Protein AF-A0A842UU06-F1 (afdb_monomer_lite)

Radius of gyration: 29.17 Å; chains: 1; bounding box: 77×52×75 Å

Foldseek 3Di:
DVVVVVCVVVVVVVVVVVVVVLVVVVVVLVVVVVVVVVPPDDDDDVVVVVVVSVLVVVLSVLVVVLVVLVVVLVVLVVPDPPPDDPVVVVVSVVSVVVSVVSVVVSVVSVVVVVVVVVVVVVVVVVVVVVVVVVPVPDDPDDDDDDPVVVVVVVVVVVVVVVCVVVVVVVVVVPPPPPPPQWWWDDPRDIDSALLLQLLQVVCCVFFPPDHDDDCPAAQPPPPQVGGAGGDDPLETEHEAAQDQDPVSVVVLVVVCVVVPDDPVVSVVVVVVVSVVVQVVVVVVRLVRQCPDPVNNPGHYDYHNDQLCSCVPPSVVRGDPDDPSVVSVVSSVVSSVVIGTDD

pLDDT: mean 73.61, std 19.66, range [24.78, 98.69]

Sequence (342 aa):
MVFSCLTDRLRKRDEQSLESRIEMLERQWHDLRQCYAAGKRSSIDSSLYEAFVDYGYMLLQHSKKMLEEIYLVNSIQSGVMRSLDDMEKLKVRQARKTVQRAKKQTRSIMRSYLSCMGKVAEGFSEKKRKGRKFIEEETDGKIKEHPYDTECALIRSLLRRHMYLYGRYSRQKRDSRKKTPARYSFRGNIFDSLAEAACGVLMEKYITGWKIIEGETFQVNGSIPKAIDFYVRGVFVEYHPIILSRKEHASVRYSAEKASVPRQIQKQFREKLELQQAQSYLLQRKMAIDRSPVYRGAEIMLIRDPEELYDHVIKRFGCSYPAKEDFLQEFSKVKKKVKKSG

Secondary structure (DSSP, 8-state):
-HHHHHHHHHHHHHHHHHHHHHHHHHHHHHHHHHHHHTT---S--HHHHHHHHHHHHHHHHHHHHHHHHHHHHHHHHHS-SSS--HHHHHHHHHHHHHHHHHHHHHHHHHHHHHHHHHHHHHHHHHHHHHHHHHHSSS--S--PPPHHHHHHHHHHHHHHHHHHHHHHHHHTTTS---PPPPPEEETTEEES-HHHHHHHHHHHHHSTT----BTTTEEE-TTSSS-EEEEETTEEEEE------HHHHHHHHHHHTTTT--HHHHHHHHHHHHHHHHHHHHHHHHHHHHTSTTTTT-EEEEE-SHHHIIIIIIHHH-SS---HHHHHHHHHHHHHHPEEP-

Structure (mmCIF, N/CA/C/O backbone):
data_AF-A0A842UU06-F1
#
_entry.id   AF-A0A842UU06-F1
#
loop_
_atom_site.group_PDB
_atom_site.id
_atom_site.type_symbol
_atom_site.label_atom_id
_atom_site.label_alt_id
_atom_site.label_comp_id
_atom_site.label_asym_id
_atom_site.label_entity_id
_atom_site.label_seq_id
_atom_site.pdbx_PDB_ins_code
_atom_site.Cartn_x
_atom_site.Cartn_y
_atom_site.Cartn_z
_atom_site.occupancy
_atom_site.B_iso_or_equiv
_atom_site.auth_seq_id
_atom_site.auth_comp_id
_atom_site.auth_asym_id
_atom_site.auth_atom_id
_atom_site.pdbx_PDB_model_num
ATOM 1 N N . MET A 1 1 ? 9.802 -28.385 7.300 1.00 39.12 1 MET A N 1
ATOM 2 C CA . MET A 1 1 ? 10.167 -28.960 5.983 1.00 39.12 1 MET A CA 1
ATOM 3 C C . MET A 1 1 ? 9.693 -28.133 4.782 1.00 39.12 1 MET A C 1
ATOM 5 O O . MET A 1 1 ? 10.481 -27.942 3.872 1.00 39.12 1 MET A O 1
ATOM 9 N N . VAL A 1 2 ? 8.474 -27.576 4.756 1.00 27.92 2 VAL A N 1
ATOM 10 C CA . VAL A 1 2 ? 7.975 -26.811 3.582 1.00 27.92 2 VAL A CA 1
ATOM 11 C C . VAL A 1 2 ? 8.681 -25.453 3.380 1.00 27.92 2 VAL A C 1
ATOM 13 O O . VAL A 1 2 ? 8.903 -25.030 2.248 1.00 27.92 2 VAL A O 1
ATOM 16 N N . PHE A 1 3 ? 9.121 -24.802 4.464 1.00 24.78 3 PHE A N 1
ATOM 17 C CA . PHE A 1 3 ? 9.827 -23.514 4.398 1.00 24.78 3 PHE A CA 1
ATOM 18 C C . PHE A 1 3 ? 11.249 -23.607 3.821 1.00 24.78 3 PHE A C 1
ATOM 20 O O . PHE A 1 3 ? 11.640 -22.691 3.104 1.00 24.78 3 PHE A O 1
ATOM 27 N N . SER A 1 4 ? 11.992 -24.704 4.049 1.00 30.23 4 SER A N 1
ATOM 28 C CA . SER A 1 4 ? 13.342 -24.854 3.474 1.00 30.23 4 SER A CA 1
ATOM 29 C C . SER A 1 4 ? 13.286 -25.037 1.956 1.00 30.23 4 SER A C 1
ATOM 31 O O . SER A 1 4 ? 14.089 -24.459 1.233 1.00 30.23 4 SER A O 1
ATOM 33 N N . CYS A 1 5 ? 12.261 -25.732 1.452 1.00 30.88 5 CYS A N 1
ATOM 34 C CA . CYS A 1 5 ? 12.075 -25.960 0.019 1.00 30.88 5 CYS A CA 1
ATOM 35 C C . CYS A 1 5 ? 11.723 -24.670 -0.752 1.00 30.88 5 CYS A C 1
ATOM 37 O O . CYS A 1 5 ? 12.115 -24.508 -1.906 1.00 30.88 5 CYS A O 1
ATOM 39 N N . LEU A 1 6 ? 11.010 -23.728 -0.125 1.00 27.98 6 LEU A N 1
ATOM 40 C CA . LEU A 1 6 ? 10.624 -22.450 -0.737 1.00 27.98 6 LEU A CA 1
ATOM 41 C C . LEU A 1 6 ? 11.767 -21.428 -0.728 1.00 27.98 6 LEU A C 1
ATOM 43 O O . LEU A 1 6 ? 11.980 -20.751 -1.737 1.00 27.98 6 LEU A O 1
ATOM 47 N N . THR A 1 7 ? 12.545 -21.366 0.358 1.00 35.16 7 THR A N 1
ATOM 48 C CA . THR A 1 7 ? 13.790 -20.588 0.382 1.00 35.16 7 THR A CA 1
ATOM 49 C C . THR A 1 7 ? 14.806 -21.147 -0.600 1.00 35.16 7 THR A C 1
ATOM 51 O O . THR A 1 7 ? 15.393 -20.360 -1.328 1.00 35.16 7 THR A O 1
ATOM 54 N N . ASP A 1 8 ? 14.936 -22.470 -0.730 1.00 38.38 8 ASP A N 1
ATOM 55 C CA . ASP A 1 8 ? 15.836 -23.086 -1.713 1.00 38.38 8 ASP A CA 1
ATOM 56 C C . ASP A 1 8 ? 15.396 -22.833 -3.159 1.00 38.38 8 ASP A C 1
ATOM 58 O O . ASP A 1 8 ? 16.238 -22.650 -4.031 1.00 38.38 8 ASP A O 1
ATOM 62 N N . ARG A 1 9 ? 14.089 -22.763 -3.444 1.00 33.31 9 ARG A N 1
ATOM 63 C CA . ARG A 1 9 ? 13.587 -22.430 -4.791 1.00 33.31 9 ARG A CA 1
ATOM 64 C C . ARG A 1 9 ? 13.801 -20.964 -5.156 1.00 33.31 9 ARG A C 1
ATOM 66 O O . ARG A 1 9 ? 14.162 -20.684 -6.294 1.00 33.31 9 ARG A O 1
ATOM 73 N N . LEU A 1 10 ? 13.590 -20.035 -4.221 1.00 32.12 10 LEU A N 1
ATOM 74 C CA . LEU A 1 10 ? 13.859 -18.608 -4.447 1.00 32.12 10 LEU A CA 1
ATOM 75 C C . LEU A 1 10 ? 15.366 -18.335 -4.542 1.00 32.12 10 LEU A C 1
ATOM 77 O O . LEU A 1 10 ? 15.796 -17.613 -5.438 1.00 32.12 10 LEU A O 1
ATOM 81 N N . ARG A 1 11 ? 16.157 -19.001 -3.694 1.00 43.66 11 ARG A N 1
ATOM 82 C CA . ARG A 1 11 ? 17.623 -19.028 -3.726 1.00 43.66 11 ARG A CA 1
ATOM 83 C C . ARG A 1 11 ? 18.139 -19.496 -5.089 1.00 43.66 11 ARG A C 1
ATOM 85 O O . ARG A 1 11 ? 18.850 -18.741 -5.745 1.00 43.66 11 ARG A O 1
ATOM 92 N N . LYS A 1 12 ? 17.668 -20.658 -5.562 1.00 42.91 12 LYS A N 1
ATOM 93 C CA . LYS A 1 12 ? 18.012 -21.218 -6.878 1.00 42.91 12 LYS A CA 1
ATOM 94 C C . LYS A 1 12 ? 17.598 -20.315 -8.036 1.00 42.91 12 LYS A C 1
ATOM 96 O O . LYS A 1 12 ? 18.302 -20.263 -9.030 1.00 42.91 12 LYS A O 1
ATOM 101 N N . ARG A 1 13 ? 16.482 -19.586 -7.936 1.00 38.81 13 ARG A N 1
ATOM 102 C CA . ARG A 1 13 ? 15.990 -18.719 -9.023 1.00 38.81 13 ARG A CA 1
ATOM 103 C C . ARG A 1 13 ? 16.826 -17.445 -9.198 1.00 38.81 13 ARG A C 1
ATOM 105 O O . ARG A 1 13 ? 17.052 -17.024 -10.331 1.00 38.81 13 ARG A O 1
ATOM 112 N N . ASP A 1 14 ? 17.299 -16.855 -8.099 1.00 47.66 14 ASP A N 1
ATOM 113 C CA . ASP A 1 14 ? 18.216 -15.706 -8.132 1.00 47.66 14 ASP A CA 1
ATOM 114 C C . ASP A 1 14 ? 19.660 -16.130 -8.457 1.00 47.66 14 ASP A C 1
ATOM 116 O O . ASP A 1 14 ? 20.337 -15.427 -9.210 1.00 47.66 14 ASP A O 1
ATOM 120 N N . GLU A 1 15 ? 20.105 -17.297 -7.970 1.00 49.31 15 GLU A N 1
ATOM 121 C CA . GLU A 1 15 ? 21.383 -17.922 -8.357 1.00 49.31 15 GLU A CA 1
ATOM 122 C C . GLU A 1 15 ? 21.400 -18.216 -9.867 1.00 49.31 15 GLU A C 1
ATOM 124 O O . GLU A 1 15 ? 22.290 -17.739 -10.564 1.00 49.31 15 GLU A O 1
ATOM 129 N N . GLN A 1 16 ? 20.345 -18.832 -10.411 1.00 49.44 16 GLN A N 1
ATOM 130 C CA . GLN A 1 16 ? 20.224 -19.153 -11.838 1.00 49.44 16 GLN A CA 1
ATOM 131 C C . GLN A 1 16 ? 20.197 -17.896 -12.732 1.00 49.44 16 GLN A C 1
ATOM 133 O O . GLN A 1 16 ? 20.721 -17.911 -13.845 1.00 49.44 16 GLN A O 1
ATOM 138 N N . SER A 1 17 ? 19.642 -16.775 -12.250 1.00 60.22 17 SER A N 1
ATOM 139 C CA . SER A 1 17 ? 19.662 -15.474 -12.947 1.00 60.22 17 SER A CA 1
ATOM 140 C C . SER A 1 17 ? 21.053 -14.829 -12.954 1.00 60.22 17 SER A C 1
ATOM 142 O O . SER A 1 17 ? 21.445 -14.183 -13.932 1.00 60.22 17 SER A O 1
ATOM 144 N N . LEU A 1 18 ? 21.818 -14.998 -11.874 1.00 50.09 18 LEU A N 1
ATOM 145 C CA . LEU A 1 18 ? 23.187 -14.502 -11.772 1.00 50.09 18 LEU A CA 1
ATOM 146 C C . LEU A 1 18 ? 24.152 -15.362 -12.598 1.00 50.09 18 LEU A C 1
ATOM 148 O O . LEU A 1 18 ? 24.926 -14.809 -13.376 1.00 50.09 18 LEU A O 1
ATOM 152 N N . GLU A 1 19 ? 24.055 -16.686 -12.480 1.00 55.81 19 GLU A N 1
ATOM 153 C CA . GLU A 1 19 ? 24.816 -17.670 -13.256 1.00 55.81 19 GLU A CA 1
ATOM 154 C C . GLU A 1 19 ? 24.584 -17.476 -14.752 1.00 55.81 19 GLU A C 1
ATOM 156 O O . GLU A 1 19 ? 25.545 -17.280 -15.487 1.00 55.81 19 GLU A O 1
ATOM 161 N N . SER A 1 20 ? 23.328 -17.344 -15.195 1.00 61.66 20 SER A N 1
ATOM 162 C CA . SER A 1 20 ? 23.010 -17.068 -16.606 1.00 61.66 20 SER A CA 1
ATOM 163 C C . SER A 1 20 ? 23.663 -15.777 -17.122 1.00 61.66 20 SER A C 1
ATOM 165 O O . SER A 1 20 ? 24.046 -15.678 -18.288 1.00 61.66 20 SER A O 1
ATOM 167 N N . ARG A 1 21 ? 23.798 -14.752 -16.268 1.00 50.84 21 ARG A N 1
ATOM 168 C CA . ARG A 1 21 ? 24.446 -13.480 -16.638 1.00 50.84 21 ARG A CA 1
ATOM 169 C C . ARG A 1 21 ? 25.966 -13.588 -16.641 1.00 50.84 21 ARG A C 1
ATOM 171 O O . ARG A 1 21 ? 26.591 -12.919 -17.461 1.00 50.84 21 ARG A O 1
ATOM 178 N N . ILE A 1 22 ? 26.543 -14.393 -15.752 1.00 55.56 22 ILE A N 1
ATOM 179 C CA . ILE A 1 22 ? 27.975 -14.708 -15.738 1.00 55.56 22 ILE A CA 1
ATOM 180 C C . ILE A 1 22 ? 28.328 -15.527 -16.982 1.00 55.56 22 ILE A C 1
ATOM 182 O O . ILE A 1 22 ? 29.195 -15.103 -17.737 1.00 55.56 22 ILE A O 1
ATOM 186 N N . GLU A 1 23 ? 27.584 -16.594 -17.274 1.00 63.69 23 GLU A N 1
ATOM 187 C CA . GLU A 1 23 ? 27.771 -17.419 -18.472 1.00 63.69 23 GLU A CA 1
ATOM 188 C C . GLU A 1 23 ? 27.652 -16.607 -19.764 1.00 63.69 23 GLU A C 1
ATOM 190 O O . GLU A 1 23 ? 28.437 -16.783 -20.691 1.00 63.69 23 GLU A O 1
ATOM 195 N N . MET A 1 24 ? 26.681 -15.691 -19.851 1.00 62.03 24 MET A N 1
ATOM 196 C CA . MET A 1 24 ? 26.537 -14.817 -21.018 1.00 62.03 24 MET A CA 1
ATOM 197 C C . MET A 1 24 ? 27.779 -13.935 -21.218 1.00 62.03 24 MET A C 1
ATOM 199 O O . MET A 1 24 ? 28.219 -13.745 -22.350 1.00 62.03 24 MET A O 1
ATOM 203 N N . LEU A 1 25 ? 28.342 -13.391 -20.134 1.00 53.19 25 LEU A N 1
ATOM 204 C CA . LEU A 1 25 ? 29.559 -12.582 -20.200 1.00 53.19 25 LEU A CA 1
ATOM 205 C C . LEU A 1 25 ? 30.786 -13.435 -20.547 1.00 53.19 25 LEU A C 1
ATOM 207 O O . LEU A 1 25 ? 31.618 -12.988 -21.331 1.00 53.19 25 LEU A O 1
ATOM 211 N N . GLU A 1 26 ? 30.881 -14.657 -20.020 1.00 61.19 26 GLU A N 1
ATOM 212 C CA . GLU A 1 26 ? 31.940 -15.617 -20.355 1.00 61.19 26 GLU A CA 1
ATOM 213 C C . GLU A 1 26 ? 31.883 -16.035 -21.834 1.00 61.19 26 GLU A C 1
ATOM 215 O O . GLU A 1 26 ? 32.923 -16.075 -22.489 1.00 61.19 26 GLU A O 1
ATOM 220 N N . ARG A 1 27 ? 30.685 -16.248 -22.400 1.00 60.66 27 ARG A N 1
ATOM 221 C CA . ARG A 1 27 ? 30.498 -16.527 -23.838 1.00 60.66 27 ARG A CA 1
ATOM 222 C C . ARG A 1 27 ? 30.904 -15.345 -24.713 1.00 60.66 27 ARG A C 1
ATOM 224 O O . ARG A 1 27 ? 31.737 -15.506 -25.594 1.00 60.66 27 ARG A O 1
ATOM 231 N N . GLN A 1 28 ? 30.403 -14.141 -24.416 1.00 55.50 28 GLN A N 1
ATOM 232 C CA . GLN A 1 28 ? 30.781 -12.922 -25.151 1.00 55.50 28 GLN A CA 1
ATOM 233 C C . GLN A 1 28 ? 32.293 -12.674 -25.123 1.00 55.50 28 GLN A C 1
ATOM 235 O O . GLN A 1 28 ? 32.870 -12.164 -26.081 1.00 55.50 28 GLN A O 1
ATOM 240 N N . TRP A 1 29 ? 32.934 -13.035 -24.015 1.00 59.62 29 TRP A N 1
ATOM 241 C CA . TRP A 1 29 ? 34.374 -12.956 -23.859 1.00 59.62 29 TRP A CA 1
ATOM 242 C C . TRP A 1 29 ? 35.126 -14.019 -24.670 1.00 59.62 29 TRP A C 1
ATOM 244 O O . TRP A 1 29 ? 36.141 -13.720 -25.302 1.00 59.62 29 TRP A O 1
ATOM 254 N N . HIS A 1 30 ? 34.627 -15.255 -24.670 1.00 65.50 30 HIS A N 1
ATOM 255 C CA . HIS A 1 30 ? 35.180 -16.355 -25.453 1.00 65.50 30 HIS A CA 1
ATOM 256 C C . HIS A 1 30 ? 35.128 -16.065 -26.958 1.00 65.50 30 HIS A C 1
ATOM 258 O O . HIS A 1 30 ? 36.139 -16.222 -27.643 1.00 65.50 30 HIS A O 1
ATOM 264 N N . ASP A 1 31 ? 34.001 -15.545 -27.448 1.00 59.22 31 ASP A N 1
ATOM 265 C CA . ASP A 1 31 ? 33.821 -15.149 -28.849 1.00 59.22 31 ASP A CA 1
ATOM 266 C C . ASP A 1 31 ? 34.839 -14.076 -29.264 1.00 59.22 31 ASP A C 1
ATOM 268 O O . ASP A 1 31 ? 35.430 -14.142 -30.345 1.00 59.22 31 ASP A O 1
ATOM 272 N N . LEU A 1 32 ? 35.106 -13.116 -28.370 1.00 56.50 32 LEU A N 1
ATOM 273 C CA . LEU A 1 32 ? 36.109 -12.073 -28.580 1.00 56.50 32 LEU A CA 1
ATOM 274 C C . LEU A 1 32 ? 37.525 -12.668 -28.710 1.00 56.50 32 LEU A C 1
ATOM 276 O O . LEU A 1 32 ? 38.276 -12.285 -29.607 1.00 56.50 32 LEU A O 1
ATOM 280 N N . ARG A 1 33 ? 37.873 -13.651 -27.862 1.00 62.59 33 ARG A N 1
ATOM 281 C CA . ARG A 1 33 ? 39.153 -14.381 -27.939 1.00 62.59 33 ARG A CA 1
ATOM 282 C C . ARG A 1 33 ? 39.287 -15.186 -29.232 1.00 62.59 33 ARG A C 1
ATOM 284 O O . ARG A 1 33 ? 40.355 -15.159 -29.838 1.00 62.59 33 ARG A O 1
ATOM 291 N N . GLN A 1 34 ? 38.231 -15.873 -29.671 1.00 64.06 34 GLN A N 1
ATOM 292 C CA . GLN A 1 34 ? 38.260 -16.643 -30.920 1.00 64.06 34 GLN A CA 1
ATOM 293 C C . GLN A 1 34 ? 38.422 -15.743 -32.150 1.00 64.06 34 GLN A C 1
ATOM 295 O O . GLN A 1 34 ? 39.227 -16.046 -33.031 1.00 64.06 34 GLN A O 1
ATOM 300 N N . CYS A 1 35 ? 37.721 -14.605 -32.189 1.00 56.94 35 CYS A N 1
ATOM 301 C CA . CYS A 1 35 ? 37.863 -13.627 -33.271 1.00 56.94 35 CYS A CA 1
ATOM 302 C C . CYS A 1 35 ? 39.302 -13.104 -33.396 1.00 56.94 35 CYS A C 1
ATOM 304 O O . CYS A 1 35 ? 39.770 -12.853 -34.507 1.00 56.94 35 CYS A O 1
ATOM 306 N N . TYR A 1 36 ? 40.004 -12.976 -32.267 1.00 56.22 36 TYR A N 1
ATOM 307 C CA . TYR A 1 36 ? 41.400 -12.553 -32.219 1.00 56.22 36 TYR A CA 1
ATOM 308 C C . TYR A 1 36 ? 42.377 -13.668 -32.625 1.00 56.22 36 TYR A C 1
ATOM 310 O O . TYR A 1 36 ? 43.259 -13.446 -33.456 1.00 56.22 36 TYR A O 1
ATOM 318 N N . ALA A 1 37 ? 42.197 -14.880 -32.089 1.00 62.16 37 ALA A N 1
ATOM 319 C CA . ALA A 1 37 ? 43.027 -16.044 -32.410 1.00 62.16 37 ALA A CA 1
ATOM 320 C C . ALA A 1 37 ? 42.990 -16.404 -33.907 1.00 62.16 37 ALA A C 1
ATOM 322 O O . ALA A 1 37 ? 43.984 -16.874 -34.452 1.00 62.16 37 ALA A O 1
ATOM 323 N N . ALA A 1 38 ? 41.883 -16.102 -34.593 1.00 70.56 38 ALA A N 1
ATOM 324 C CA . ALA A 1 38 ? 41.720 -16.279 -36.036 1.00 70.56 38 ALA A CA 1
ATOM 325 C C . ALA A 1 38 ? 42.554 -15.308 -36.907 1.00 70.56 38 ALA A C 1
ATOM 327 O O . ALA A 1 38 ? 42.350 -15.238 -38.117 1.00 70.56 38 ALA A O 1
ATOM 328 N N . GLY A 1 39 ? 43.479 -14.535 -36.326 1.00 53.94 39 GLY A N 1
ATOM 329 C CA . GLY A 1 39 ? 44.490 -13.803 -37.090 1.00 53.94 39 GLY A CA 1
ATOM 330 C C . GLY A 1 39 ? 43.973 -12.578 -37.845 1.00 53.94 39 GLY A C 1
ATOM 331 O O . GLY A 1 39 ? 44.660 -12.091 -38.741 1.00 53.94 39 GLY A O 1
ATOM 332 N N . LYS A 1 40 ? 42.813 -12.018 -37.471 1.00 56.59 40 LYS A N 1
ATOM 333 C CA . LYS A 1 40 ? 42.332 -10.712 -37.967 1.00 56.59 40 LYS A CA 1
ATOM 334 C C . LYS A 1 40 ? 43.163 -9.560 -37.377 1.00 56.59 40 LYS A C 1
ATOM 336 O O . LYS A 1 40 ? 42.651 -8.668 -36.711 1.00 56.59 40 LYS A O 1
ATOM 341 N N . ARG A 1 41 ? 44.480 -9.594 -37.590 1.00 53.69 41 ARG A N 1
ATOM 342 C CA . ARG A 1 41 ? 45.430 -8.568 -37.162 1.00 53.69 41 ARG A CA 1
ATOM 343 C C . ARG A 1 41 ? 45.474 -7.470 -38.212 1.00 53.69 41 ARG A C 1
ATOM 345 O O . ARG A 1 41 ? 45.993 -7.660 -39.303 1.00 53.69 41 ARG A O 1
ATOM 352 N N . SER A 1 42 ? 45.021 -6.282 -37.841 1.00 46.50 42 SER A N 1
ATOM 353 C CA . SER A 1 42 ? 45.690 -5.075 -38.313 1.00 46.50 42 SER A CA 1
ATOM 354 C C . SER A 1 42 ? 46.334 -4.420 -37.087 1.00 46.50 42 SER A C 1
ATOM 356 O O . SER A 1 42 ? 45.683 -4.239 -36.060 1.00 46.50 42 SER A O 1
ATOM 358 N N . SER A 1 43 ? 47.640 -4.165 -37.172 1.00 49.19 43 SER A N 1
ATOM 359 C CA . SER A 1 43 ? 48.506 -3.196 -36.461 1.00 49.19 43 SER A CA 1
ATOM 360 C C . SER A 1 43 ? 48.385 -2.853 -34.955 1.00 49.19 43 SER A C 1
ATOM 362 O O . SER A 1 43 ? 49.115 -1.969 -34.498 1.00 49.19 43 SER A O 1
ATOM 364 N N . ILE A 1 44 ? 47.546 -3.502 -34.146 1.00 50.28 44 ILE A N 1
ATOM 365 C CA . ILE A 1 44 ? 47.625 -3.347 -32.684 1.00 50.28 44 ILE A CA 1
ATOM 366 C C . ILE A 1 44 ? 48.747 -4.253 -32.176 1.00 50.28 44 ILE A C 1
ATOM 368 O O . ILE A 1 44 ? 48.781 -5.440 -32.491 1.00 50.28 44 ILE A O 1
ATOM 372 N N . ASP A 1 45 ? 49.672 -3.673 -31.415 1.00 57.06 45 ASP A N 1
ATOM 373 C CA . ASP A 1 45 ? 50.726 -4.396 -30.711 1.00 57.06 45 ASP A CA 1
ATOM 374 C C . ASP A 1 45 ? 50.084 -5.513 -29.870 1.00 57.06 45 ASP A C 1
ATOM 376 O O . ASP A 1 45 ? 49.303 -5.233 -28.955 1.00 57.06 45 ASP A O 1
ATOM 380 N N . SER A 1 46 ? 50.345 -6.775 -30.241 1.00 55.22 46 SER A N 1
ATOM 381 C CA . SER A 1 46 ? 49.681 -7.964 -29.671 1.00 55.22 46 SER A CA 1
ATOM 382 C C . SER A 1 46 ? 49.769 -7.976 -28.146 1.00 55.22 46 SER A C 1
ATOM 384 O O . SER A 1 46 ? 48.833 -8.405 -27.476 1.00 55.22 46 SER A O 1
ATOM 386 N N . SER A 1 47 ? 50.851 -7.411 -27.603 1.00 51.94 47 SER A N 1
ATOM 387 C CA . SER A 1 47 ? 51.108 -7.298 -26.168 1.00 51.94 47 SER A CA 1
ATOM 388 C C . SER A 1 47 ? 50.099 -6.403 -25.430 1.00 51.94 47 SER A C 1
ATOM 390 O O . SER A 1 47 ? 49.636 -6.745 -24.343 1.00 51.94 47 SER A O 1
ATOM 392 N N . LEU A 1 48 ? 49.696 -5.276 -26.026 1.00 50.81 48 LEU A N 1
ATOM 393 C CA . LEU A 1 48 ? 48.739 -4.328 -25.441 1.00 50.81 48 LEU A CA 1
ATOM 394 C C . LEU A 1 48 ? 47.310 -4.877 -25.454 1.00 50.81 48 LEU A C 1
ATOM 396 O O . LEU A 1 48 ? 46.532 -4.608 -24.536 1.00 50.81 48 LEU A O 1
ATOM 400 N N . TYR A 1 49 ? 46.966 -5.651 -26.482 1.00 60.12 49 TYR A N 1
ATOM 401 C CA . TYR A 1 49 ? 45.661 -6.296 -26.576 1.00 60.12 49 TYR A CA 1
ATOM 402 C C . TYR A 1 49 ? 45.557 -7.511 -25.648 1.00 60.12 49 TYR A C 1
ATOM 404 O O . TYR A 1 49 ? 44.556 -7.652 -24.952 1.00 60.12 49 TYR A O 1
ATOM 412 N N . GLU A 1 50 ? 46.595 -8.345 -25.562 1.00 57.44 50 GLU A N 1
ATOM 413 C CA . GLU A 1 50 ? 46.653 -9.448 -24.593 1.00 57.44 50 GLU A CA 1
ATOM 414 C C . GLU A 1 50 ? 46.561 -8.929 -23.153 1.00 57.44 50 GLU A C 1
ATOM 416 O O . GLU A 1 50 ? 45.726 -9.405 -22.385 1.00 57.44 50 GLU A O 1
ATOM 421 N N . ALA A 1 51 ? 47.284 -7.851 -22.824 1.00 54.12 51 ALA A N 1
ATOM 422 C CA . ALA A 1 51 ? 47.152 -7.181 -21.532 1.00 54.12 51 ALA A CA 1
ATOM 423 C C . ALA A 1 51 ? 45.725 -6.655 -21.279 1.00 54.12 51 ALA A C 1
ATOM 425 O O . ALA A 1 51 ? 45.226 -6.726 -20.156 1.00 54.12 51 ALA A O 1
ATOM 426 N N . PHE A 1 52 ? 45.038 -6.148 -22.308 1.00 60.03 52 PHE A N 1
ATOM 427 C CA . PHE A 1 52 ? 43.646 -5.700 -22.210 1.00 60.03 52 PHE A CA 1
ATOM 428 C C . PHE A 1 52 ? 42.672 -6.864 -21.978 1.00 60.03 52 PHE A C 1
ATOM 430 O O . PHE A 1 52 ? 41.760 -6.756 -21.152 1.00 60.03 52 PHE A O 1
ATOM 437 N N . VAL A 1 53 ? 42.885 -7.983 -22.675 1.00 61.56 53 VAL A N 1
ATOM 438 C CA . VAL A 1 53 ? 42.125 -9.222 -22.503 1.00 61.56 53 VAL A CA 1
ATOM 439 C C . VAL A 1 53 ? 42.311 -9.723 -21.068 1.00 61.56 53 VAL A C 1
ATOM 441 O O . VAL A 1 53 ? 41.354 -9.807 -20.297 1.00 61.56 53 VAL A O 1
ATOM 444 N N . ASP A 1 54 ? 43.539 -9.951 -20.630 1.00 65.69 54 ASP A N 1
ATOM 445 C CA . ASP A 1 54 ? 43.796 -10.482 -19.290 1.00 65.69 54 ASP A CA 1
ATOM 446 C C . ASP A 1 54 ? 43.265 -9.566 -18.180 1.00 65.69 54 ASP A C 1
ATOM 448 O O . ASP A 1 54 ? 42.703 -10.032 -17.182 1.00 65.69 54 ASP A O 1
ATOM 452 N N . TYR A 1 55 ? 43.310 -8.252 -18.398 1.00 61.66 55 TYR A N 1
ATOM 453 C CA . TYR A 1 55 ? 42.732 -7.278 -17.484 1.00 61.66 55 TYR A CA 1
ATOM 454 C C . TYR A 1 55 ? 41.193 -7.319 -17.432 1.00 61.66 55 TYR A C 1
ATOM 456 O O . TYR A 1 55 ? 40.599 -7.243 -16.349 1.00 61.66 55 TYR A O 1
ATOM 464 N N . GLY A 1 56 ? 40.521 -7.464 -18.579 1.00 65.62 56 GLY A N 1
ATOM 465 C CA . GLY A 1 56 ? 39.068 -7.645 -18.648 1.00 65.62 56 GLY A CA 1
ATOM 466 C C . GLY A 1 56 ? 38.611 -8.931 -17.954 1.00 65.62 56 GLY A C 1
ATOM 467 O O . GLY A 1 56 ? 37.641 -8.915 -17.190 1.00 65.62 56 GLY A O 1
ATOM 468 N N . TYR A 1 57 ? 39.367 -10.017 -18.128 1.00 64.75 57 TYR A N 1
ATOM 469 C CA . TYR A 1 57 ? 39.129 -11.287 -17.447 1.00 64.75 57 TYR A CA 1
ATOM 470 C C . TYR A 1 57 ? 39.327 -11.172 -15.927 1.00 64.75 57 TYR A C 1
ATOM 472 O O . TYR A 1 57 ? 38.465 -11.600 -15.156 1.00 64.75 57 TYR A O 1
ATOM 480 N N . MET A 1 58 ? 40.391 -10.503 -15.469 1.00 67.00 58 MET A N 1
ATOM 481 C CA . MET A 1 58 ? 40.592 -10.205 -14.045 1.00 67.00 58 MET A CA 1
ATOM 482 C C . MET A 1 58 ? 39.429 -9.406 -13.439 1.00 67.00 58 MET A C 1
ATOM 484 O O . MET A 1 58 ? 38.973 -9.712 -12.333 1.00 67.00 58 MET A O 1
ATOM 488 N N . LEU A 1 59 ? 38.922 -8.391 -14.147 1.00 60.16 59 LEU A N 1
ATOM 489 C CA . LEU A 1 59 ? 37.768 -7.600 -13.710 1.00 60.16 59 LEU A CA 1
ATOM 490 C C . LEU A 1 59 ? 36.490 -8.442 -13.600 1.00 60.16 59 LEU A C 1
ATOM 492 O O . LEU A 1 59 ? 35.709 -8.244 -12.661 1.00 60.16 59 LEU A O 1
ATOM 496 N N . LEU A 1 60 ? 36.283 -9.376 -14.530 1.00 63.06 60 LEU A N 1
ATOM 497 C CA . LEU A 1 60 ? 35.158 -10.308 -14.513 1.00 63.06 60 LEU A CA 1
ATOM 498 C C . LEU A 1 60 ? 35.233 -11.233 -13.289 1.00 63.06 60 LEU A C 1
ATOM 500 O O . LEU A 1 60 ? 34.283 -11.286 -12.507 1.00 63.06 60 LEU A O 1
ATOM 504 N N . GLN A 1 61 ? 36.384 -11.877 -13.066 1.00 71.19 61 GLN A N 1
ATOM 505 C CA . GLN A 1 61 ? 36.610 -12.769 -11.922 1.00 71.19 61 GLN A CA 1
ATOM 506 C C . GLN A 1 61 ? 36.458 -12.035 -10.583 1.00 71.19 61 GLN A C 1
ATOM 508 O O . GLN A 1 61 ? 35.828 -12.529 -9.647 1.00 71.19 61 GLN A O 1
ATOM 513 N N . HIS A 1 62 ? 36.959 -10.802 -10.498 1.00 63.81 62 HIS A N 1
ATOM 514 C CA . HIS A 1 62 ? 36.799 -9.978 -9.304 1.00 63.81 62 HIS A CA 1
ATOM 515 C C . HIS A 1 62 ? 35.333 -9.572 -9.064 1.00 63.81 62 HIS A C 1
ATOM 517 O O . HIS A 1 62 ? 34.866 -9.570 -7.924 1.00 63.81 62 HIS A O 1
ATOM 523 N N . SER A 1 63 ? 34.586 -9.270 -10.131 1.00 63.09 63 SER A N 1
ATOM 524 C CA . SER A 1 63 ? 33.154 -8.950 -10.049 1.00 63.09 63 SER A CA 1
ATOM 525 C C . SER A 1 63 ? 32.318 -10.162 -9.627 1.00 63.09 63 SER A C 1
ATOM 527 O O . SER A 1 63 ? 31.400 -10.004 -8.825 1.00 63.09 63 SER A O 1
ATOM 529 N N . LYS A 1 64 ? 32.664 -11.364 -10.109 1.00 66.62 64 LYS A N 1
ATOM 530 C CA . LYS A 1 64 ? 32.051 -12.640 -9.708 1.00 66.62 64 LYS A CA 1
ATOM 531 C C . LYS A 1 64 ? 32.222 -12.886 -8.208 1.00 66.62 64 LYS A C 1
ATOM 533 O O . LYS A 1 64 ? 31.228 -12.962 -7.491 1.00 66.62 64 LYS A O 1
ATOM 538 N N . LYS A 1 65 ? 33.464 -12.837 -7.715 1.00 69.19 65 LYS A N 1
ATOM 539 C CA . LYS A 1 65 ? 33.776 -12.990 -6.284 1.00 69.19 65 LYS A CA 1
ATOM 540 C C . LYS A 1 65 ? 33.044 -11.970 -5.404 1.00 69.19 65 LYS A C 1
ATOM 542 O O . LYS A 1 65 ? 32.521 -12.296 -4.345 1.00 69.19 65 LYS A O 1
ATOM 547 N N . MET A 1 66 ? 32.953 -10.718 -5.854 1.00 65.50 66 MET A N 1
ATOM 548 C CA . MET A 1 66 ? 32.188 -9.687 -5.148 1.00 65.50 66 MET A CA 1
ATOM 549 C C . MET A 1 66 ? 30.692 -9.990 -5.052 1.00 65.50 66 MET A C 1
ATOM 551 O O . MET A 1 66 ? 30.067 -9.666 -4.041 1.00 65.50 66 MET A O 1
ATOM 555 N N . LEU A 1 67 ? 30.097 -10.523 -6.119 1.00 61.97 67 LEU A N 1
ATOM 556 C CA . LEU A 1 67 ? 28.679 -10.866 -6.144 1.00 61.97 67 LEU A CA 1
ATOM 557 C C . LEU A 1 67 ? 28.395 -12.053 -5.223 1.00 61.97 67 LEU A C 1
ATOM 559 O O . LEU A 1 67 ? 27.429 -11.984 -4.467 1.00 61.97 67 LEU A O 1
ATOM 563 N N . GLU A 1 68 ? 29.273 -13.057 -5.203 1.00 68.62 68 GLU A N 1
ATOM 564 C CA . GLU A 1 68 ? 29.231 -14.182 -4.257 1.00 68.62 68 GLU A CA 1
ATOM 565 C C . GLU A 1 68 ? 29.312 -13.697 -2.798 1.00 68.62 68 GLU A C 1
ATOM 567 O O . GLU A 1 68 ? 28.489 -14.077 -1.965 1.00 68.62 68 GLU A O 1
ATOM 572 N N . GLU A 1 69 ? 30.232 -12.778 -2.479 1.00 66.06 69 GLU A N 1
ATOM 573 C CA . GLU A 1 69 ? 30.352 -12.216 -1.125 1.00 66.06 69 GLU A CA 1
ATOM 574 C C . GLU A 1 69 ? 29.140 -11.352 -0.727 1.00 66.06 69 GLU A C 1
ATOM 576 O O . GLU A 1 69 ? 28.683 -11.396 0.417 1.00 66.06 69 GLU A O 1
ATOM 581 N N . ILE A 1 70 ? 28.591 -10.556 -1.653 1.00 65.62 70 ILE A N 1
ATOM 582 C CA . ILE A 1 70 ? 27.364 -9.776 -1.412 1.00 65.62 70 ILE A CA 1
ATOM 583 C C . ILE A 1 70 ? 26.179 -10.711 -1.175 1.00 65.62 70 ILE A C 1
ATOM 585 O O . ILE A 1 70 ? 25.366 -10.448 -0.288 1.00 65.62 70 ILE A O 1
ATOM 589 N N . TYR A 1 71 ? 26.087 -11.789 -1.951 1.00 63.28 71 TYR A N 1
ATOM 590 C CA . TYR A 1 71 ? 25.052 -12.798 -1.807 1.00 63.28 71 TYR A CA 1
ATOM 591 C C . TYR A 1 71 ? 25.133 -13.486 -0.444 1.00 63.28 71 TYR A C 1
ATOM 593 O O . TYR A 1 71 ? 24.129 -13.538 0.261 1.00 63.28 71 TYR A O 1
ATOM 601 N N . LEU A 1 72 ? 26.332 -13.892 -0.019 1.00 65.31 72 LEU A N 1
ATOM 602 C CA . LEU A 1 72 ? 26.581 -14.462 1.306 1.00 65.31 72 LEU A CA 1
ATOM 603 C C . LEU A 1 72 ? 26.183 -13.496 2.435 1.00 65.31 72 LEU A C 1
ATOM 605 O O . LEU A 1 72 ? 25.543 -13.887 3.404 1.00 65.31 72 LEU A O 1
ATOM 609 N N . VAL A 1 73 ? 26.513 -12.207 2.315 1.00 64.44 73 VAL A N 1
ATOM 610 C CA . VAL A 1 73 ? 26.106 -11.207 3.318 1.00 64.44 73 VAL A CA 1
ATOM 611 C C . VAL A 1 73 ? 24.585 -11.036 3.347 1.00 64.44 73 VAL A C 1
ATOM 613 O O . VAL A 1 73 ? 24.001 -10.943 4.427 1.00 64.44 73 VAL A O 1
ATOM 616 N N . ASN A 1 74 ? 23.935 -11.007 2.185 1.00 61.25 74 ASN A N 1
ATOM 617 C CA . ASN A 1 74 ? 22.486 -10.855 2.092 1.00 61.25 74 ASN A CA 1
ATOM 618 C C . ASN A 1 74 ? 21.740 -12.102 2.589 1.00 61.25 74 ASN A C 1
ATOM 620 O O . ASN A 1 74 ? 20.719 -11.949 3.261 1.00 61.25 74 ASN A O 1
ATOM 624 N N . SER A 1 75 ? 22.251 -13.310 2.326 1.00 62.25 75 SER A N 1
ATOM 625 C CA . SER A 1 75 ? 21.659 -14.556 2.820 1.00 62.25 75 SER A CA 1
ATOM 626 C C . SER A 1 75 ? 21.688 -14.590 4.350 1.00 62.25 75 SER A C 1
ATOM 628 O O . SER A 1 75 ? 20.641 -14.788 4.969 1.00 62.25 75 SER A O 1
ATOM 630 N N . ILE A 1 76 ? 22.823 -14.224 4.960 1.00 60.72 76 ILE A N 1
ATOM 631 C CA . ILE A 1 76 ? 22.963 -14.110 6.420 1.00 60.72 76 ILE A CA 1
ATOM 632 C C . ILE A 1 76 ? 22.038 -13.020 6.994 1.00 60.72 76 ILE A C 1
ATOM 634 O O . ILE A 1 76 ? 21.448 -13.190 8.056 1.00 60.72 76 ILE A O 1
ATOM 638 N N . GLN A 1 77 ? 21.845 -11.895 6.295 1.00 57.56 77 GLN A N 1
ATOM 639 C CA . GLN A 1 77 ? 20.925 -10.842 6.750 1.00 57.56 77 GLN A CA 1
ATOM 640 C C . GLN A 1 77 ? 19.443 -11.221 6.634 1.00 57.56 77 GLN A C 1
ATOM 642 O O . GLN A 1 77 ? 18.627 -10.726 7.415 1.00 57.56 77 GLN A O 1
ATOM 647 N N . SER A 1 78 ? 19.088 -12.049 5.651 1.00 59.59 78 SER A N 1
ATOM 648 C CA . SER A 1 78 ? 17.704 -12.452 5.386 1.00 59.59 78 SER A CA 1
ATOM 649 C C . SER A 1 78 ? 17.180 -13.507 6.366 1.00 59.59 78 SER A C 1
ATOM 651 O O . SER A 1 78 ? 15.973 -13.551 6.614 1.00 59.59 78 SER A O 1
ATOM 653 N N . GLY A 1 79 ? 18.073 -14.287 6.984 1.00 55.38 79 GLY A N 1
ATOM 654 C CA . GLY A 1 79 ? 17.724 -15.366 7.899 1.00 55.38 79 GLY A CA 1
ATOM 655 C C . GLY A 1 79 ? 18.367 -15.225 9.271 1.00 55.38 79 GLY A C 1
ATOM 656 O O . GLY A 1 79 ? 19.269 -15.977 9.568 1.00 55.38 79 GLY A O 1
ATOM 657 N N . VAL A 1 80 ? 17.812 -14.375 10.145 1.00 55.22 80 VAL A N 1
ATOM 658 C CA . VAL A 1 80 ? 18.141 -14.296 11.588 1.00 55.22 80 VAL A CA 1
ATOM 659 C C . VAL A 1 80 ? 19.336 -13.389 11.919 1.00 55.22 80 VAL A C 1
ATOM 661 O O . VAL A 1 80 ? 20.481 -13.796 11.925 1.00 55.22 80 VAL A O 1
ATOM 664 N N . MET A 1 81 ? 19.060 -12.138 12.302 1.00 48.84 81 MET A N 1
ATOM 665 C CA . MET A 1 81 ? 20.029 -11.275 13.012 1.00 48.84 81 MET A CA 1
ATOM 666 C C . MET A 1 81 ? 19.734 -11.170 14.516 1.00 48.84 81 MET A C 1
ATOM 668 O O . MET A 1 81 ? 20.457 -10.481 15.229 1.00 48.84 81 MET A O 1
ATOM 672 N N . ARG A 1 82 ? 18.668 -11.818 15.014 1.00 50.22 82 ARG A N 1
ATOM 673 C CA . ARG A 1 82 ? 18.233 -11.692 16.419 1.00 50.22 82 ARG A CA 1
ATOM 674 C C . ARG A 1 82 ? 18.617 -12.866 17.327 1.00 50.22 82 ARG A C 1
ATOM 676 O O . ARG A 1 82 ? 18.532 -12.689 18.531 1.00 50.22 82 ARG A O 1
ATOM 683 N N . SER A 1 83 ? 19.075 -14.001 16.790 1.00 54.47 83 SER A N 1
ATOM 684 C CA . SER A 1 83 ? 19.581 -15.129 17.597 1.00 54.47 83 SER A CA 1
ATOM 685 C C . SER A 1 83 ? 21.006 -15.555 17.242 1.00 54.47 83 SER A C 1
ATOM 687 O O . SER A 1 83 ? 21.421 -16.635 17.645 1.00 54.47 83 SER A O 1
ATOM 689 N N . LEU A 1 84 ? 21.735 -14.739 16.474 1.00 61.88 84 LEU A N 1
ATOM 690 C CA . LEU A 1 84 ? 23.146 -15.005 16.216 1.00 61.88 84 LEU A CA 1
ATOM 691 C C . LEU A 1 84 ? 23.920 -14.773 17.510 1.00 61.88 84 LEU A C 1
ATOM 693 O O . LEU A 1 84 ? 23.764 -13.715 18.139 1.00 61.88 84 LEU A O 1
ATOM 697 N N . ASP A 1 85 ? 24.750 -15.735 17.886 1.00 79.25 85 ASP A N 1
ATOM 698 C CA . ASP A 1 85 ? 25.696 -15.536 18.973 1.00 79.25 85 ASP A CA 1
ATOM 699 C C . ASP A 1 85 ? 26.731 -14.455 18.596 1.00 79.25 85 ASP A C 1
ATOM 701 O O . ASP A 1 85 ? 26.794 -13.935 17.469 1.00 79.25 85 ASP A O 1
ATOM 705 N N . ASP A 1 86 ? 27.538 -14.041 19.566 1.00 73.69 86 ASP A N 1
ATOM 706 C CA . ASP A 1 86 ? 28.504 -12.969 19.337 1.00 73.69 86 ASP A CA 1
ATOM 707 C C . ASP A 1 86 ? 29.617 -13.366 18.350 1.00 73.69 86 ASP A C 1
ATOM 709 O O . ASP A 1 86 ? 30.167 -12.491 17.667 1.00 73.69 86 ASP A O 1
ATOM 713 N N . MET A 1 87 ? 29.881 -14.667 18.172 1.00 67.62 87 MET A N 1
ATOM 714 C CA . MET A 1 87 ? 30.800 -15.176 17.151 1.00 67.62 87 MET A CA 1
ATOM 715 C C . MET A 1 87 ? 30.239 -14.996 15.736 1.00 67.62 87 MET A C 1
ATOM 717 O O . MET A 1 87 ? 30.952 -14.555 14.830 1.00 67.62 87 MET A O 1
ATOM 721 N N . GLU A 1 88 ? 28.959 -15.270 15.518 1.00 75.12 88 GLU A N 1
ATOM 722 C CA . GLU A 1 88 ? 28.298 -15.090 14.227 1.00 75.12 88 GLU A CA 1
ATOM 723 C C . GLU A 1 88 ? 28.146 -13.607 13.865 1.00 75.12 88 GLU A C 1
ATOM 725 O O . GLU A 1 88 ? 28.418 -13.205 12.726 1.00 75.12 88 GLU A O 1
ATOM 730 N N . LYS A 1 89 ? 27.844 -12.741 14.844 1.00 72.88 89 LYS A N 1
ATOM 731 C CA . LYS A 1 89 ? 27.883 -11.279 14.644 1.00 72.88 89 LYS A CA 1
ATOM 732 C C . LYS A 1 89 ? 29.279 -10.800 14.245 1.00 72.88 89 LYS A C 1
ATOM 734 O O . LYS A 1 89 ? 29.403 -9.910 13.394 1.00 72.88 89 LYS A O 1
ATOM 739 N N . LEU A 1 90 ? 30.334 -11.365 14.838 1.00 77.19 90 LEU A N 1
ATOM 740 C CA . LEU A 1 90 ? 31.717 -11.046 14.488 1.00 77.19 90 LEU A CA 1
ATOM 741 C C . LEU A 1 90 ? 32.046 -11.481 13.052 1.00 77.19 90 LEU A C 1
ATOM 743 O O . LEU A 1 90 ? 32.582 -10.666 12.295 1.00 77.19 90 LEU A O 1
ATOM 747 N N . LYS A 1 91 ? 31.642 -12.690 12.638 1.00 74.44 91 LYS A N 1
ATOM 748 C CA . LYS A 1 91 ? 31.782 -13.177 11.251 1.00 74.44 91 LYS A CA 1
ATOM 749 C C . LYS A 1 91 ? 31.065 -12.265 10.251 1.00 74.44 91 LYS A C 1
ATOM 751 O O . LYS A 1 91 ? 31.655 -11.877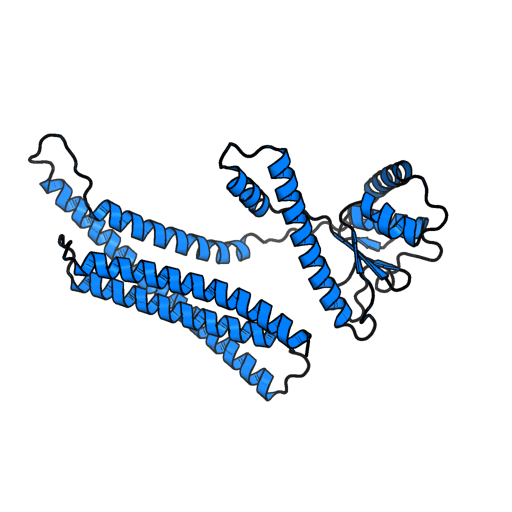 9.245 1.00 74.44 91 LYS A O 1
ATOM 756 N N . VAL A 1 92 ? 29.845 -11.809 10.555 1.00 71.88 92 VAL A N 1
ATOM 757 C CA . VAL A 1 92 ? 29.111 -10.842 9.712 1.00 71.88 92 VAL A CA 1
ATOM 758 C C . VAL A 1 92 ? 29.839 -9.499 9.621 1.00 71.88 92 VAL A C 1
ATOM 760 O O . VAL A 1 92 ? 29.937 -8.907 8.542 1.00 71.88 92 VAL A O 1
ATOM 763 N N . ARG A 1 93 ? 30.375 -8.989 10.738 1.00 76.69 93 ARG A N 1
ATOM 764 C CA . ARG A 1 93 ? 31.171 -7.748 10.746 1.00 76.69 93 ARG A CA 1
ATOM 765 C C . ARG A 1 93 ? 32.446 -7.894 9.912 1.00 76.69 93 ARG A C 1
ATOM 767 O O . ARG A 1 93 ? 32.779 -6.967 9.171 1.00 76.69 93 ARG A O 1
ATOM 774 N N . GLN A 1 94 ? 33.135 -9.030 10.002 1.00 76.19 94 GLN A N 1
ATOM 775 C CA . GLN A 1 94 ? 34.312 -9.331 9.185 1.00 76.19 94 GLN A CA 1
ATOM 776 C C . GLN A 1 94 ? 33.947 -9.427 7.699 1.00 76.19 94 GLN A C 1
ATOM 778 O O . GLN A 1 94 ? 34.550 -8.719 6.896 1.00 76.19 94 GLN A O 1
ATOM 783 N N . ALA A 1 95 ? 32.890 -10.162 7.341 1.00 70.25 95 ALA A N 1
ATOM 784 C CA . ALA A 1 95 ? 32.394 -10.258 5.967 1.00 70.25 95 ALA A CA 1
ATOM 785 C C . ALA A 1 95 ? 32.036 -8.879 5.381 1.00 70.25 95 ALA A C 1
ATOM 787 O O . ALA A 1 95 ? 32.425 -8.547 4.263 1.00 70.25 95 ALA A O 1
ATOM 788 N N . ARG A 1 96 ? 31.385 -8.003 6.160 1.00 72.69 96 ARG A N 1
ATOM 789 C CA . ARG A 1 96 ? 31.106 -6.615 5.745 1.00 72.69 96 ARG A CA 1
ATOM 790 C C . ARG A 1 96 ? 32.376 -5.814 5.473 1.00 72.69 96 ARG A C 1
ATOM 792 O O . ARG A 1 96 ? 32.413 -5.056 4.502 1.00 72.69 96 ARG A O 1
ATOM 799 N N . LYS A 1 97 ? 33.403 -5.956 6.319 1.00 78.12 97 LYS A N 1
ATOM 800 C CA . LYS A 1 97 ? 34.707 -5.310 6.104 1.00 78.12 97 LYS A CA 1
ATOM 801 C C . LYS A 1 97 ? 35.375 -5.844 4.834 1.00 78.12 97 LYS A C 1
ATOM 803 O O . LYS A 1 97 ? 35.892 -5.036 4.064 1.00 78.12 97 LYS A O 1
ATOM 808 N N . THR A 1 98 ? 35.306 -7.149 4.572 1.00 71.94 98 THR A N 1
ATOM 809 C CA . THR A 1 98 ? 35.813 -7.774 3.338 1.00 71.94 98 THR A CA 1
ATOM 810 C C . THR A 1 98 ? 35.102 -7.224 2.104 1.00 71.94 98 THR A C 1
ATOM 812 O O . THR A 1 98 ? 35.764 -6.658 1.238 1.00 71.94 98 THR A O 1
ATOM 815 N N . VAL A 1 99 ? 33.764 -7.204 2.090 1.00 68.38 99 VAL A N 1
ATOM 816 C CA . VAL A 1 99 ? 32.973 -6.630 0.985 1.00 68.38 99 VAL A CA 1
ATOM 817 C C . VAL A 1 99 ? 33.288 -5.147 0.768 1.00 68.38 99 VAL A C 1
ATOM 819 O O . VAL A 1 99 ? 33.348 -4.672 -0.367 1.00 68.38 99 VAL A O 1
ATOM 822 N N . GLN A 1 100 ? 33.488 -4.369 1.837 1.00 71.75 100 GLN A N 1
ATOM 823 C CA . GLN A 1 100 ? 33.884 -2.963 1.710 1.00 71.75 100 GLN A CA 1
ATOM 824 C C . GLN A 1 100 ? 35.294 -2.798 1.128 1.00 71.75 100 GLN A C 1
ATOM 826 O O . GLN A 1 100 ? 35.496 -1.917 0.287 1.00 71.75 100 GLN A O 1
ATOM 831 N N . ARG A 1 101 ? 36.257 -3.632 1.543 1.00 73.50 101 ARG A N 1
ATOM 832 C CA . ARG A 1 101 ? 37.617 -3.652 0.981 1.00 73.50 101 ARG A CA 1
ATOM 833 C C . ARG A 1 101 ? 37.591 -4.047 -0.492 1.00 73.50 101 ARG A C 1
ATOM 835 O O . ARG A 1 101 ? 38.162 -3.310 -1.292 1.00 73.50 101 ARG A O 1
ATOM 842 N N . ALA A 1 102 ? 36.845 -5.092 -0.851 1.00 65.75 102 ALA A N 1
ATOM 843 C CA . ALA A 1 102 ? 36.629 -5.506 -2.234 1.00 65.75 102 ALA A CA 1
ATOM 844 C C . ALA A 1 102 ? 36.047 -4.349 -3.057 1.00 65.75 102 ALA A C 1
ATOM 846 O O . ALA A 1 102 ? 36.678 -3.901 -4.005 1.00 65.75 102 ALA A O 1
ATOM 847 N N . LYS A 1 103 ? 34.953 -3.716 -2.601 1.00 66.62 103 LYS A N 1
ATOM 848 C CA . LYS A 1 103 ? 34.381 -2.512 -3.243 1.00 66.62 103 LYS A CA 1
ATOM 849 C C . LYS A 1 103 ? 35.409 -1.397 -3.451 1.00 66.62 103 LYS A C 1
ATOM 851 O O . LYS A 1 103 ? 35.386 -0.728 -4.486 1.00 66.62 103 LYS A O 1
ATOM 856 N N . LYS A 1 104 ? 36.279 -1.138 -2.468 1.00 73.00 104 LYS A N 1
ATOM 857 C CA . LYS A 1 104 ? 37.330 -0.112 -2.567 1.00 73.00 104 LYS A CA 1
ATOM 858 C C . LYS A 1 104 ? 38.395 -0.510 -3.592 1.00 73.00 104 LYS A C 1
ATOM 860 O O . LYS A 1 104 ? 38.786 0.338 -4.392 1.00 73.00 104 LYS A O 1
ATOM 865 N N . GLN A 1 105 ? 38.808 -1.775 -3.602 1.00 73.19 105 GLN A N 1
ATOM 866 C CA . GLN A 1 105 ? 39.772 -2.324 -4.550 1.00 73.19 105 GLN A CA 1
ATOM 867 C C . GLN A 1 105 ? 39.222 -2.304 -5.978 1.00 73.19 105 GLN A C 1
ATOM 869 O O . GLN A 1 105 ? 39.867 -1.733 -6.850 1.00 73.19 105 GLN A O 1
ATOM 874 N N . THR A 1 106 ? 37.994 -2.771 -6.215 1.00 67.19 106 THR A N 1
ATOM 875 C CA . THR A 1 106 ? 37.330 -2.701 -7.529 1.00 67.19 106 THR A CA 1
ATOM 876 C C . THR A 1 106 ? 37.256 -1.269 -8.043 1.00 67.19 106 THR A C 1
ATOM 878 O O . THR A 1 106 ? 37.539 -1.018 -9.206 1.00 67.19 106 THR A O 1
ATOM 881 N N . ARG A 1 107 ? 36.936 -0.293 -7.180 1.00 66.88 107 ARG A N 1
ATOM 882 C CA . ARG A 1 107 ? 36.946 1.133 -7.557 1.00 66.88 107 ARG A CA 1
ATOM 883 C C . ARG A 1 107 ? 38.338 1.652 -7.895 1.00 66.88 107 ARG A C 1
ATOM 885 O O . ARG A 1 107 ? 38.450 2.614 -8.649 1.00 66.88 107 ARG A O 1
ATOM 892 N N . SER A 1 108 ? 39.377 1.109 -7.270 1.00 75.31 108 SER A N 1
ATOM 893 C CA . SER A 1 108 ? 40.762 1.448 -7.596 1.00 75.31 108 SER A CA 1
ATOM 894 C C . SER A 1 108 ? 41.129 0.881 -8.963 1.00 75.31 108 SER A C 1
ATOM 896 O O . SER A 1 108 ? 41.541 1.636 -9.833 1.00 75.31 108 SER A O 1
ATOM 898 N N . ILE A 1 109 ? 40.858 -0.410 -9.176 1.00 70.31 109 ILE A N 1
ATOM 899 C CA . ILE A 1 109 ? 41.083 -1.119 -10.440 1.00 70.31 109 ILE A CA 1
ATOM 900 C C . ILE A 1 109 ? 40.320 -0.419 -11.571 1.00 70.31 109 ILE A C 1
ATOM 902 O O . ILE A 1 109 ? 40.927 0.019 -12.534 1.00 70.31 109 ILE A O 1
ATOM 906 N N . MET A 1 110 ? 39.018 -0.163 -11.415 1.00 62.34 110 MET A N 1
ATOM 907 C CA . MET A 1 110 ? 38.222 0.564 -12.413 1.00 62.34 110 MET A CA 1
ATOM 908 C C . MET A 1 110 ? 38.762 1.964 -12.716 1.00 62.34 110 MET A C 1
ATOM 910 O O . MET A 1 110 ? 38.672 2.408 -13.856 1.00 62.34 110 MET A O 1
ATOM 914 N N . ARG A 1 111 ? 39.329 2.676 -11.733 1.00 70.38 111 ARG A N 1
ATOM 915 C CA . ARG A 1 111 ? 39.963 3.979 -11.986 1.00 70.38 111 ARG A CA 1
ATOM 916 C C . ARG A 1 111 ? 41.241 3.835 -12.807 1.00 70.38 111 ARG A C 1
ATOM 918 O O . ARG A 1 111 ? 41.405 4.575 -13.772 1.00 70.38 111 ARG A O 1
ATOM 925 N N . SER A 1 112 ? 42.097 2.873 -12.469 1.00 70.69 112 SER A N 1
ATOM 926 C CA . SER A 1 112 ? 43.296 2.558 -13.251 1.00 70.69 112 SER A CA 1
ATOM 927 C C . SER A 1 112 ? 42.942 2.125 -14.675 1.00 70.69 112 SER A C 1
ATOM 929 O O . SER A 1 112 ? 43.541 2.617 -15.626 1.00 70.69 112 SER A O 1
ATOM 931 N N . TYR A 1 113 ? 41.910 1.294 -14.832 1.00 68.94 113 TYR A N 1
ATOM 932 C CA . TYR A 1 113 ? 41.383 0.871 -16.126 1.00 68.94 113 TYR A CA 1
ATOM 933 C C . TYR A 1 113 ? 40.904 2.045 -16.968 1.00 68.94 113 TYR A C 1
ATOM 935 O O . TYR A 1 113 ? 41.342 2.211 -18.096 1.00 68.94 113 TYR A O 1
ATOM 943 N N . LEU A 1 114 ? 40.029 2.892 -16.416 1.00 64.94 114 LEU A N 1
ATOM 944 C CA . LEU A 1 114 ? 39.505 4.051 -17.135 1.00 64.94 114 LEU A CA 1
ATOM 945 C C . LEU A 1 114 ? 40.619 5.038 -17.503 1.00 64.94 114 LEU A C 1
ATOM 947 O O . LEU A 1 114 ? 40.571 5.622 -18.580 1.00 64.94 114 LEU A O 1
ATOM 951 N N . SER A 1 115 ? 41.636 5.191 -16.649 1.00 73.31 115 SER A N 1
ATOM 952 C CA . SER A 1 115 ? 42.824 5.993 -16.960 1.00 73.31 115 SER A CA 1
ATOM 953 C C . SER A 1 115 ? 43.638 5.391 -18.109 1.00 73.31 115 SER A C 1
ATOM 955 O O . SER A 1 115 ? 44.000 6.113 -19.035 1.00 73.31 115 SER A O 1
ATOM 957 N N . CYS A 1 116 ? 43.874 4.076 -18.097 1.00 66.38 116 CYS A N 1
ATOM 958 C CA . CYS A 1 116 ? 44.534 3.364 -19.191 1.00 66.38 116 CYS A CA 1
ATOM 959 C C . CYS A 1 116 ? 43.737 3.492 -20.498 1.00 66.38 116 CYS A C 1
ATOM 961 O O . CYS A 1 116 ? 44.295 3.864 -21.525 1.00 66.38 116 CYS A O 1
ATOM 963 N N . MET A 1 117 ? 42.415 3.308 -20.441 1.00 61.56 117 MET A N 1
ATOM 964 C CA . MET A 1 117 ? 41.519 3.480 -21.586 1.00 61.56 117 MET A CA 1
ATOM 965 C C . MET A 1 117 ? 41.509 4.909 -22.125 1.00 61.56 117 MET A C 1
ATOM 967 O O . MET A 1 117 ? 41.405 5.089 -23.335 1.00 61.56 117 MET A O 1
ATOM 971 N N . GLY A 1 118 ? 41.646 5.913 -21.254 1.00 67.12 118 GLY A N 1
ATOM 972 C CA . GLY A 1 118 ? 41.852 7.303 -21.658 1.00 67.12 118 GLY A CA 1
ATOM 973 C C . GLY A 1 118 ? 43.111 7.457 -22.510 1.00 67.12 118 GLY A C 1
ATOM 974 O O . GLY A 1 118 ? 43.022 7.932 -23.637 1.00 67.12 118 GLY A O 1
ATOM 975 N N . LYS A 1 119 ? 44.248 6.938 -22.034 1.00 68.75 119 LYS A N 1
ATOM 976 C CA . LYS A 1 119 ? 45.530 6.979 -22.762 1.00 68.75 119 LYS A CA 1
ATOM 977 C C . LYS A 1 119 ? 45.491 6.207 -24.083 1.00 68.75 119 LYS A C 1
ATOM 979 O O . LYS A 1 119 ? 46.025 6.667 -25.086 1.00 68.75 119 LYS A O 1
ATOM 984 N N . VAL A 1 120 ? 44.836 5.046 -24.105 1.00 60.31 120 VAL A N 1
ATOM 985 C CA . VAL A 1 120 ? 44.645 4.255 -25.331 1.00 60.31 120 VAL A CA 1
ATOM 986 C C . VAL A 1 120 ? 43.788 5.031 -26.336 1.00 60.31 120 VAL A C 1
ATOM 988 O O . VAL A 1 120 ? 44.150 5.132 -27.506 1.00 60.31 120 VAL A O 1
ATOM 991 N N . ALA A 1 121 ? 42.686 5.641 -25.890 1.00 60.44 121 ALA A N 1
ATOM 992 C CA . ALA A 1 121 ? 41.833 6.468 -26.742 1.00 60.44 121 ALA A CA 1
ATOM 993 C C . ALA A 1 121 ? 42.553 7.728 -27.261 1.00 60.44 121 ALA A C 1
ATOM 995 O O . ALA A 1 121 ? 42.355 8.107 -28.419 1.00 60.44 121 ALA A O 1
ATOM 996 N N . GLU A 1 122 ? 43.400 8.354 -26.443 1.00 66.75 122 GLU A N 1
ATOM 997 C CA . GLU A 1 122 ? 44.280 9.459 -26.845 1.00 66.75 122 GLU A CA 1
ATOM 998 C C . GLU A 1 122 ? 45.280 9.004 -27.917 1.00 66.75 122 GLU A C 1
ATOM 1000 O O . GLU A 1 122 ? 45.356 9.629 -28.973 1.00 66.75 122 GLU A O 1
ATOM 1005 N N . GLY A 1 123 ? 45.942 7.857 -27.726 1.00 64.31 123 GLY A N 1
ATOM 1006 C CA . GLY A 1 123 ? 46.860 7.274 -28.708 1.00 64.31 123 GLY A CA 1
ATOM 1007 C C . GLY A 1 123 ? 46.184 6.910 -30.036 1.00 64.31 123 GLY A C 1
ATOM 1008 O O . GLY A 1 123 ? 46.734 7.171 -31.107 1.00 64.31 123 GLY A O 1
ATOM 1009 N N . PHE A 1 124 ? 44.955 6.378 -30.000 1.00 58.50 124 PHE A N 1
ATOM 1010 C CA . PHE A 1 124 ? 44.149 6.160 -31.207 1.00 58.50 124 PHE A CA 1
ATOM 1011 C C . PHE A 1 124 ? 43.765 7.477 -31.889 1.00 58.50 124 PHE A C 1
ATOM 1013 O O . PHE A 1 124 ? 43.789 7.560 -33.116 1.00 58.50 124 PHE A O 1
ATOM 1020 N N . SER A 1 125 ? 43.433 8.513 -31.117 1.00 64.06 125 SER A N 1
ATOM 1021 C CA . SER A 1 125 ? 43.098 9.836 -31.656 1.00 64.06 125 SER A CA 1
ATOM 1022 C C . SER A 1 125 ? 44.311 10.494 -32.316 1.00 64.06 125 SER A C 1
ATOM 1024 O O . SER A 1 125 ? 44.187 11.076 -33.393 1.00 64.06 125 SER A O 1
ATOM 1026 N N . GLU A 1 126 ? 45.497 10.344 -31.726 1.00 66.81 126 GLU A N 1
ATOM 1027 C CA . GLU A 1 126 ? 46.756 10.840 -32.276 1.00 66.81 126 GLU A CA 1
ATOM 1028 C C . GLU A 1 126 ? 47.170 10.075 -33.542 1.00 66.81 126 GLU A C 1
ATOM 1030 O O . GLU A 1 126 ? 47.495 10.701 -34.551 1.00 66.81 126 GLU A O 1
ATOM 1035 N N . LYS A 1 127 ? 47.068 8.736 -33.549 1.00 62.94 127 LYS A N 1
ATOM 1036 C CA . LYS A 1 127 ? 47.287 7.919 -34.757 1.00 62.94 127 LYS A CA 1
ATOM 1037 C C . LYS A 1 127 ? 46.285 8.245 -35.862 1.00 62.94 127 LYS A C 1
ATOM 1039 O O . LYS A 1 127 ? 46.695 8.362 -37.007 1.00 62.94 127 LYS A O 1
ATOM 1044 N N . LYS A 1 128 ? 45.002 8.470 -35.550 1.00 62.66 128 LYS A N 1
ATOM 1045 C CA . LYS A 1 128 ? 43.990 8.908 -36.534 1.00 62.66 128 LYS A CA 1
ATOM 1046 C C . LYS A 1 128 ? 44.309 10.297 -37.095 1.00 62.66 128 LYS A C 1
ATOM 1048 O O . LYS A 1 128 ? 44.110 10.534 -38.281 1.00 62.66 128 LYS A O 1
ATOM 1053 N N . ARG A 1 129 ? 44.848 11.200 -36.268 1.00 63.09 129 ARG A N 1
ATOM 1054 C CA . ARG A 1 129 ? 45.296 12.539 -36.686 1.00 63.09 129 ARG A CA 1
ATOM 1055 C C . ARG A 1 129 ? 46.553 12.487 -37.564 1.00 63.09 129 ARG A C 1
ATOM 1057 O O . ARG A 1 129 ? 46.639 13.255 -38.514 1.00 63.09 129 ARG A O 1
ATOM 1064 N N . LYS A 1 130 ? 47.492 11.578 -37.280 1.00 62.66 130 LYS A N 1
ATOM 1065 C CA . LYS A 1 130 ? 48.703 11.344 -38.091 1.00 62.66 130 LYS A CA 1
ATOM 1066 C C . LYS A 1 130 ? 48.410 10.554 -39.375 1.00 62.66 130 LYS A C 1
ATOM 1068 O O . LYS A 1 130 ? 48.949 10.892 -40.416 1.00 62.66 130 LYS A O 1
ATOM 1073 N N . GLY A 1 131 ? 47.512 9.570 -39.324 1.00 54.72 131 GLY A N 1
ATOM 1074 C CA . GLY A 1 131 ? 47.090 8.747 -40.463 1.00 54.72 131 GLY A CA 1
ATOM 1075 C C . GLY A 1 131 ? 46.148 9.460 -41.434 1.00 54.72 131 GLY A C 1
ATOM 1076 O O . GLY A 1 131 ? 46.211 9.197 -42.626 1.00 54.72 131 GLY A O 1
ATOM 1077 N N . ARG A 1 132 ? 45.338 10.433 -40.979 1.00 50.03 132 ARG A N 1
ATOM 1078 C CA . ARG A 1 132 ? 44.584 11.316 -41.893 1.00 50.03 132 ARG A CA 1
ATOM 1079 C C . ARG A 1 132 ? 45.486 12.131 -42.818 1.00 50.03 132 ARG A C 1
ATOM 1081 O O . ARG A 1 132 ? 45.082 12.378 -43.940 1.00 50.03 132 ARG A O 1
ATOM 1088 N N . LYS A 1 133 ? 46.708 12.475 -42.390 1.00 51.44 133 LYS A N 1
ATOM 1089 C CA . LYS A 1 133 ? 47.692 13.124 -43.272 1.00 51.44 133 LYS A CA 1
ATOM 1090 C C . LYS A 1 133 ? 48.232 12.204 -44.377 1.00 51.44 133 LYS A C 1
ATOM 1092 O O . LYS A 1 133 ? 48.846 12.710 -45.297 1.00 51.44 133 LYS A O 1
ATOM 1097 N N . PHE A 1 134 ? 48.025 10.890 -44.275 1.00 42.12 134 PHE A N 1
ATOM 1098 C CA . PHE A 1 134 ? 48.517 9.892 -45.232 1.00 42.12 134 PHE A CA 1
ATOM 1099 C C . PHE A 1 134 ? 47.439 9.380 -46.201 1.00 42.12 134 PHE A C 1
ATOM 1101 O O . PHE A 1 134 ? 47.773 8.641 -47.112 1.00 42.12 134 PHE A O 1
ATOM 1108 N N . ILE A 1 135 ? 46.159 9.717 -45.987 1.00 47.53 135 ILE A N 1
ATOM 1109 C CA . ILE A 1 135 ? 45.021 9.208 -46.786 1.00 47.53 135 ILE A CA 1
ATOM 1110 C C . ILE A 1 135 ? 44.371 10.333 -47.622 1.00 47.53 135 ILE A C 1
ATOM 1112 O O . ILE A 1 135 ? 43.475 10.081 -48.418 1.00 47.53 135 ILE A O 1
ATOM 1116 N N . GLU A 1 136 ? 44.814 11.587 -47.472 1.00 49.16 136 GLU A N 1
ATOM 1117 C CA . GLU A 1 136 ? 44.405 12.677 -48.379 1.00 49.16 136 GLU A CA 1
ATOM 1118 C C . GLU A 1 136 ? 45.128 12.625 -49.740 1.00 49.16 136 GLU A C 1
ATOM 1120 O O . GLU A 1 136 ? 44.687 13.283 -50.679 1.00 49.16 136 GLU A O 1
ATOM 1125 N N . GLU A 1 137 ? 46.157 11.785 -49.886 1.00 50.53 137 GLU A N 1
ATOM 1126 C CA . GLU A 1 137 ? 46.730 11.406 -51.179 1.00 50.53 137 GLU A CA 1
ATOM 1127 C C . GLU A 1 137 ? 46.312 9.963 -51.500 1.00 50.53 137 GLU A C 1
ATOM 1129 O O . GLU A 1 137 ? 46.554 9.048 -50.719 1.00 50.53 137 GLU A O 1
ATOM 1134 N N . GLU A 1 138 ? 45.654 9.790 -52.647 1.00 52.34 138 GLU A N 1
ATOM 1135 C CA . GLU A 1 138 ? 45.234 8.519 -53.251 1.00 52.34 138 GLU A CA 1
ATOM 1136 C C . GLU A 1 138 ? 44.148 7.714 -52.510 1.00 52.34 138 GLU A C 1
ATOM 1138 O O . GLU A 1 138 ? 44.408 6.838 -51.688 1.00 52.34 138 GLU A O 1
ATOM 1143 N N . THR A 1 139 ? 42.884 7.914 -52.903 1.00 52.50 139 THR A N 1
ATOM 1144 C CA . THR A 1 139 ? 42.093 6.872 -53.602 1.00 52.50 139 THR A CA 1
ATOM 1145 C C . THR A 1 139 ? 40.661 7.326 -53.913 1.00 52.50 139 THR A C 1
ATOM 1147 O O . THR A 1 139 ? 39.992 7.985 -53.117 1.00 52.50 139 THR A O 1
ATOM 1150 N N . ASP A 1 140 ? 40.180 6.913 -55.088 1.00 57.38 140 ASP A N 1
ATOM 1151 C CA . ASP A 1 140 ? 38.844 7.148 -55.642 1.00 57.38 140 ASP A CA 1
ATOM 1152 C C . ASP A 1 140 ? 37.692 6.714 -54.711 1.00 57.38 140 ASP A C 1
ATOM 1154 O O . ASP A 1 140 ? 37.242 5.566 -54.699 1.00 57.38 140 ASP A O 1
ATOM 1158 N N . GLY A 1 141 ? 37.159 7.669 -53.947 1.00 54.75 141 GLY A N 1
ATOM 1159 C CA . GLY A 1 141 ? 35.723 7.818 -53.672 1.00 54.75 141 GLY A CA 1
ATOM 1160 C C . GLY A 1 141 ? 34.973 6.742 -52.868 1.00 54.75 141 GLY A C 1
ATOM 1161 O O . GLY A 1 141 ? 33.780 6.922 -52.624 1.00 54.75 141 GLY A O 1
ATOM 1162 N N . LYS A 1 142 ? 35.593 5.645 -52.415 1.00 51.19 142 LYS A N 1
ATOM 1163 C CA . LYS A 1 142 ? 34.928 4.630 -51.570 1.00 51.19 142 LYS A CA 1
ATOM 1164 C C . LYS A 1 142 ? 35.660 4.428 -50.249 1.00 51.19 142 LYS A C 1
ATOM 1166 O O . LYS A 1 142 ? 36.532 3.573 -50.120 1.00 51.19 142 LYS A O 1
ATOM 1171 N N . ILE A 1 143 ? 35.229 5.174 -49.235 1.00 52.16 143 ILE A N 1
ATOM 1172 C CA . ILE A 1 143 ? 35.653 4.969 -47.847 1.00 52.16 143 ILE A CA 1
ATOM 1173 C C . ILE A 1 143 ? 35.109 3.609 -47.383 1.00 52.16 143 ILE A C 1
ATOM 1175 O O . ILE A 1 143 ? 33.931 3.480 -47.053 1.00 52.16 143 ILE A O 1
ATOM 1179 N N . LYS A 1 144 ? 35.954 2.572 -47.368 1.00 51.75 144 LYS A N 1
ATOM 1180 C CA . LYS A 1 144 ? 35.655 1.334 -46.637 1.00 51.75 144 LYS A CA 1
ATOM 1181 C C . LYS A 1 144 ? 35.758 1.647 -45.146 1.00 51.75 144 LYS A C 1
ATOM 1183 O O . LYS A 1 144 ? 36.807 2.097 -44.689 1.00 51.75 144 LYS A O 1
ATOM 1188 N N . GLU A 1 145 ? 34.677 1.431 -44.396 1.00 50.34 145 GLU A N 1
ATOM 1189 C CA . GLU A 1 145 ? 34.707 1.557 -42.937 1.00 50.34 145 GLU A CA 1
ATOM 1190 C C . GLU A 1 145 ? 35.833 0.683 -42.376 1.00 50.34 145 GLU A C 1
ATOM 1192 O O . GLU A 1 145 ? 35.905 -0.522 -42.633 1.00 50.34 145 GLU A O 1
ATOM 1197 N N . HIS A 1 146 ? 36.757 1.306 -41.647 1.00 51.28 146 HIS A N 1
ATOM 1198 C CA . HIS A 1 146 ? 37.902 0.593 -41.112 1.00 51.28 146 HIS A CA 1
ATOM 1199 C C . HIS A 1 146 ? 37.417 -0.341 -39.988 1.00 51.28 146 HIS A C 1
ATOM 1201 O O . HIS A 1 146 ? 36.720 0.127 -39.085 1.00 51.28 146 HIS A O 1
ATOM 1207 N N . PRO A 1 147 ? 37.829 -1.625 -39.953 1.00 50.62 147 PRO A N 1
ATOM 1208 C CA . PRO A 1 147 ? 37.475 -2.573 -38.889 1.00 50.62 147 PRO A CA 1
ATOM 1209 C C . PRO A 1 147 ? 37.598 -2.028 -37.451 1.00 50.62 147 PRO A C 1
ATOM 1211 O O . PRO A 1 147 ? 36.776 -2.361 -36.594 1.00 50.62 147 PRO A O 1
ATOM 1214 N N . TYR A 1 148 ? 38.553 -1.120 -37.200 1.00 51.28 148 TYR A N 1
ATOM 1215 C CA . TYR A 1 148 ? 38.748 -0.456 -35.909 1.00 51.28 148 TYR A CA 1
ATOM 1216 C C . TYR A 1 148 ? 37.579 0.419 -35.460 1.00 51.28 148 TYR A C 1
ATOM 1218 O O . TYR A 1 148 ? 37.378 0.558 -34.254 1.00 51.28 148 TYR A O 1
ATOM 1226 N N . ASP A 1 149 ? 36.814 1.022 -36.373 1.00 54.56 149 ASP A N 1
ATOM 1227 C CA . ASP A 1 149 ? 35.677 1.860 -35.986 1.00 54.56 149 ASP A CA 1
ATOM 1228 C C . ASP A 1 149 ? 34.563 0.995 -35.359 1.00 54.56 149 ASP A C 1
ATOM 1230 O O . ASP A 1 149 ? 33.930 1.425 -34.390 1.00 54.56 149 ASP A O 1
ATOM 1234 N N . THR A 1 150 ? 34.424 -0.266 -35.788 1.00 54.44 150 THR A N 1
ATOM 1235 C CA . THR A 1 150 ? 33.473 -1.247 -35.232 1.00 54.44 150 THR A CA 1
ATOM 1236 C C . THR A 1 150 ? 33.896 -1.767 -33.854 1.00 54.44 150 THR A C 1
ATOM 1238 O O . THR A 1 150 ? 33.093 -1.780 -32.917 1.00 54.44 150 THR A O 1
ATOM 1241 N N . GLU A 1 151 ? 35.168 -2.140 -33.677 1.00 51.50 151 GLU A N 1
ATOM 1242 C CA . GLU A 1 151 ? 35.689 -2.608 -32.381 1.00 51.50 151 GLU A CA 1
ATOM 1243 C C . GLU A 1 151 ? 35.718 -1.479 -31.342 1.00 51.50 151 GLU A C 1
ATOM 1245 O O . GLU A 1 151 ? 35.276 -1.649 -30.200 1.00 51.50 151 GLU A O 1
ATOM 1250 N N . CYS A 1 152 ? 36.135 -0.276 -31.751 1.00 55.69 152 CYS A N 1
ATOM 1251 C CA . CYS A 1 152 ? 36.058 0.911 -30.906 1.00 55.69 152 CYS A CA 1
ATOM 1252 C C . CYS A 1 152 ? 34.605 1.251 -30.541 1.00 55.69 152 CYS A C 1
ATOM 1254 O O . CYS A 1 152 ? 34.347 1.701 -29.421 1.00 55.69 152 CYS A O 1
ATOM 1256 N N . ALA A 1 153 ? 33.641 1.044 -31.445 1.00 58.44 153 ALA A N 1
ATOM 1257 C CA . ALA A 1 153 ? 32.223 1.238 -31.153 1.00 58.44 153 ALA A CA 1
ATOM 1258 C C . ALA A 1 153 ? 31.709 0.238 -30.106 1.00 58.44 153 ALA A C 1
ATOM 1260 O O . ALA A 1 153 ? 31.015 0.653 -29.170 1.00 58.44 153 ALA A O 1
ATOM 1261 N N . LEU A 1 154 ? 32.100 -1.038 -30.194 1.00 56.78 154 LEU A N 1
ATOM 1262 C CA . LEU A 1 154 ? 31.734 -2.067 -29.218 1.00 56.78 154 LEU A CA 1
ATOM 1263 C C . LEU A 1 154 ? 32.318 -1.767 -27.830 1.00 56.78 154 LEU A C 1
ATOM 1265 O O . LEU A 1 154 ? 31.585 -1.758 -26.838 1.00 56.78 154 LEU A O 1
ATOM 1269 N N . ILE A 1 155 ? 33.605 -1.422 -27.751 1.00 58.28 155 ILE A N 1
ATOM 1270 C CA . ILE A 1 155 ? 34.268 -1.070 -26.486 1.00 58.28 155 ILE A CA 1
ATOM 1271 C C . ILE A 1 155 ? 33.633 0.186 -25.870 1.00 58.28 155 ILE A C 1
ATOM 1273 O O . ILE A 1 155 ? 33.308 0.205 -24.679 1.00 58.28 155 ILE A O 1
ATOM 1277 N N . ARG A 1 156 ? 33.367 1.229 -26.672 1.00 59.03 156 ARG A N 1
ATOM 1278 C CA . ARG A 1 156 ? 32.655 2.433 -26.204 1.00 59.03 156 ARG A CA 1
ATOM 1279 C C . ARG A 1 156 ? 31.226 2.120 -25.755 1.00 59.03 156 ARG A C 1
ATOM 1281 O O . ARG A 1 156 ? 30.743 2.764 -24.825 1.00 59.03 156 ARG A O 1
ATOM 1288 N N . SER A 1 157 ? 30.542 1.175 -26.400 1.00 61.94 157 SER A N 1
ATOM 1289 C CA . SER A 1 157 ? 29.199 0.719 -26.018 1.00 61.94 157 SER A CA 1
ATOM 1290 C C . SER A 1 157 ? 29.217 0.013 -24.658 1.00 61.94 157 SER A C 1
ATOM 1292 O O . SER A 1 157 ? 28.462 0.388 -23.756 1.00 61.94 157 SER A O 1
ATOM 1294 N N . LEU A 1 158 ? 30.146 -0.927 -24.456 1.00 58.62 158 LEU A N 1
ATOM 1295 C CA . LEU A 1 158 ? 30.319 -1.648 -23.192 1.00 58.62 158 LEU A CA 1
ATOM 1296 C C . LEU A 1 158 ? 30.696 -0.703 -22.042 1.00 58.62 158 LEU A C 1
ATOM 1298 O O . LEU A 1 158 ? 30.073 -0.750 -20.978 1.00 58.62 158 LEU A O 1
ATOM 1302 N N . LEU A 1 159 ? 31.631 0.225 -22.274 1.00 58.00 159 LEU A N 1
ATOM 1303 C CA . LEU A 1 159 ? 32.011 1.255 -21.302 1.00 58.00 159 LEU A CA 1
ATOM 1304 C C . LEU A 1 159 ? 30.844 2.187 -20.959 1.00 58.00 159 LEU A C 1
ATOM 1306 O O . LEU A 1 159 ? 30.599 2.442 -19.780 1.00 58.00 159 LEU A O 1
ATOM 1310 N N . ARG A 1 160 ? 30.074 2.658 -21.952 1.00 59.66 160 ARG A N 1
ATOM 1311 C CA . ARG A 1 160 ? 28.880 3.489 -21.714 1.00 59.66 160 ARG A CA 1
ATOM 1312 C C . ARG A 1 160 ? 27.823 2.743 -20.913 1.00 59.66 160 ARG A C 1
ATOM 1314 O O . ARG A 1 160 ? 27.256 3.321 -19.988 1.00 59.66 160 ARG A O 1
ATOM 1321 N N . ARG A 1 161 ? 27.578 1.466 -21.213 1.00 57.88 161 ARG A N 1
ATOM 1322 C CA . ARG A 1 161 ? 26.624 0.631 -20.470 1.00 57.88 161 ARG A CA 1
ATOM 1323 C C . ARG A 1 161 ? 27.076 0.427 -19.025 1.00 57.88 161 ARG A C 1
ATOM 1325 O O .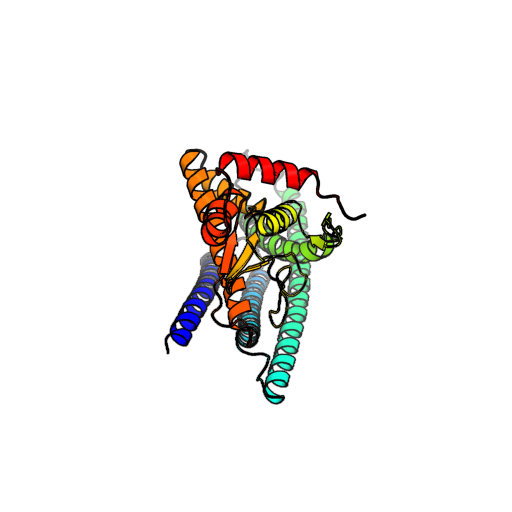 ARG A 1 161 ? 26.271 0.573 -18.107 1.00 57.88 161 ARG A O 1
ATOM 1332 N N . HIS A 1 162 ? 28.363 0.172 -18.811 1.00 58.09 162 HIS A N 1
ATOM 1333 C CA . HIS A 1 162 ? 28.931 -0.000 -17.478 1.00 58.09 162 HIS A CA 1
ATOM 1334 C C . HIS A 1 162 ? 28.907 1.307 -16.666 1.00 58.09 162 HIS A C 1
ATOM 1336 O O . HIS A 1 162 ? 28.432 1.330 -15.529 1.00 58.09 162 HIS A O 1
ATOM 1342 N N . MET A 1 163 ? 29.299 2.431 -17.276 1.00 59.72 163 MET A N 1
ATOM 1343 C CA . MET A 1 163 ? 29.207 3.764 -16.673 1.00 59.72 163 MET A CA 1
ATOM 1344 C C . MET A 1 163 ? 27.766 4.199 -16.399 1.00 59.72 163 MET A C 1
ATOM 1346 O O . MET A 1 163 ? 27.512 4.830 -15.378 1.00 59.72 163 MET A O 1
ATOM 1350 N N . TYR A 1 164 ? 26.806 3.845 -17.255 1.00 59.81 164 TYR A N 1
ATOM 1351 C CA . TYR A 1 164 ? 25.385 4.112 -17.029 1.00 59.81 164 TYR A CA 1
ATOM 1352 C C . TYR A 1 164 ? 24.859 3.376 -15.790 1.00 59.81 164 TYR A C 1
ATOM 1354 O O . TYR A 1 164 ? 24.162 3.967 -14.959 1.00 59.81 164 TYR A O 1
ATOM 1362 N N . LEU A 1 165 ? 25.231 2.102 -15.628 1.00 51.03 165 LEU A N 1
ATOM 1363 C CA . LEU A 1 165 ? 24.879 1.306 -14.450 1.00 51.03 165 LEU A CA 1
ATOM 1364 C C . LEU A 1 165 ? 25.515 1.882 -13.173 1.00 51.03 165 LEU A C 1
ATOM 1366 O O . LEU A 1 165 ? 24.833 2.024 -12.157 1.00 51.03 165 LEU A O 1
ATOM 1370 N N . TYR A 1 166 ? 26.783 2.297 -13.237 1.00 50.84 166 TYR A N 1
ATOM 1371 C CA . TYR A 1 166 ? 27.508 2.846 -12.086 1.00 50.84 166 TYR A CA 1
ATOM 1372 C C . TYR A 1 166 ? 27.082 4.284 -11.725 1.00 50.84 166 TYR A C 1
ATOM 1374 O O . TYR A 1 166 ? 26.905 4.619 -10.552 1.00 50.84 166 TYR A O 1
ATOM 1382 N N . GLY A 1 167 ? 26.859 5.136 -12.729 1.00 52.94 167 GLY A N 1
ATOM 1383 C CA . GLY A 1 167 ? 26.399 6.519 -12.583 1.00 52.94 167 GLY A CA 1
ATOM 1384 C C . GLY A 1 167 ? 24.966 6.624 -12.054 1.00 52.94 167 GLY A C 1
ATOM 1385 O O . GLY A 1 167 ? 24.645 7.558 -11.320 1.00 52.94 167 GLY A O 1
ATOM 1386 N N . ARG A 1 168 ? 24.109 5.631 -12.338 1.00 50.81 168 ARG A N 1
ATOM 1387 C CA . ARG A 1 168 ? 22.788 5.505 -11.699 1.00 50.81 168 ARG A CA 1
ATOM 1388 C C . ARG A 1 168 ? 22.893 5.279 -10.194 1.00 50.81 168 ARG A C 1
ATOM 1390 O O . ARG A 1 168 ? 22.143 5.904 -9.448 1.00 50.81 168 ARG A O 1
ATOM 1397 N N . TYR A 1 169 ? 23.826 4.435 -9.754 1.00 44.88 169 TYR A N 1
ATOM 1398 C CA . TYR A 1 169 ? 24.004 4.111 -8.336 1.00 44.88 169 TYR A CA 1
ATOM 1399 C C . TYR A 1 169 ? 24.497 5.320 -7.522 1.00 44.88 169 TYR A C 1
ATOM 1401 O O . TYR A 1 169 ? 24.114 5.496 -6.366 1.00 44.88 169 TYR A O 1
ATOM 1409 N N . SER A 1 170 ? 25.316 6.190 -8.124 1.00 43.62 170 SER A N 1
ATOM 1410 C CA . SER A 1 170 ? 25.817 7.404 -7.467 1.00 43.62 170 SER A CA 1
ATOM 1411 C C . SER A 1 170 ? 24.834 8.583 -7.526 1.00 43.62 170 SER A C 1
ATOM 1413 O O . SER A 1 170 ? 24.685 9.281 -6.522 1.00 43.62 170 SER A O 1
ATOM 1415 N N . ARG A 1 171 ? 24.108 8.786 -8.641 1.00 43.44 171 ARG A N 1
ATOM 1416 C CA . ARG A 1 171 ? 23.095 9.859 -8.767 1.00 43.44 171 ARG A CA 1
ATOM 1417 C C . ARG A 1 171 ? 21.843 9.618 -7.922 1.00 43.44 171 ARG A C 1
ATOM 1419 O O . ARG A 1 171 ? 21.334 10.570 -7.339 1.00 43.44 171 ARG A O 1
ATOM 1426 N N . GLN A 1 172 ? 21.412 8.364 -7.735 1.00 49.00 172 GLN A N 1
ATOM 1427 C CA . GLN A 1 172 ? 20.294 8.038 -6.830 1.00 49.00 172 GLN A CA 1
ATOM 1428 C C . GLN A 1 172 ? 20.514 8.506 -5.383 1.00 49.00 172 GLN A C 1
ATOM 1430 O O . GLN A 1 172 ? 19.542 8.723 -4.667 1.00 49.00 172 GLN A O 1
ATOM 1435 N N . LYS A 1 173 ? 21.771 8.680 -4.953 1.00 47.00 173 LYS A N 1
ATOM 1436 C CA . LYS A 1 173 ? 22.107 9.181 -3.614 1.00 47.00 173 LYS A CA 1
ATOM 1437 C C . LYS A 1 173 ? 22.169 10.708 -3.502 1.00 47.00 173 LYS A C 1
ATOM 1439 O O . LYS A 1 173 ? 22.147 11.200 -2.380 1.00 47.00 173 LYS A O 1
ATOM 1444 N N . ARG A 1 174 ? 22.300 11.450 -4.613 1.00 44.97 174 ARG A N 1
ATOM 1445 C CA . ARG A 1 174 ? 22.546 12.908 -4.596 1.00 44.97 174 ARG A CA 1
ATOM 1446 C C . ARG A 1 174 ? 21.301 13.760 -4.856 1.00 44.97 174 ARG A C 1
ATOM 1448 O O . ARG A 1 174 ? 21.188 14.807 -4.231 1.00 44.97 174 ARG A O 1
ATOM 1455 N N . ASP A 1 175 ? 20.345 13.295 -5.662 1.00 49.62 175 ASP A N 1
ATOM 1456 C CA . ASP A 1 175 ? 19.118 14.065 -5.958 1.00 49.62 175 ASP A CA 1
ATOM 1457 C C . ASP A 1 175 ? 17.999 13.886 -4.921 1.00 49.62 175 ASP A C 1
ATOM 1459 O O . ASP A 1 175 ? 16.961 14.541 -4.979 1.00 49.62 1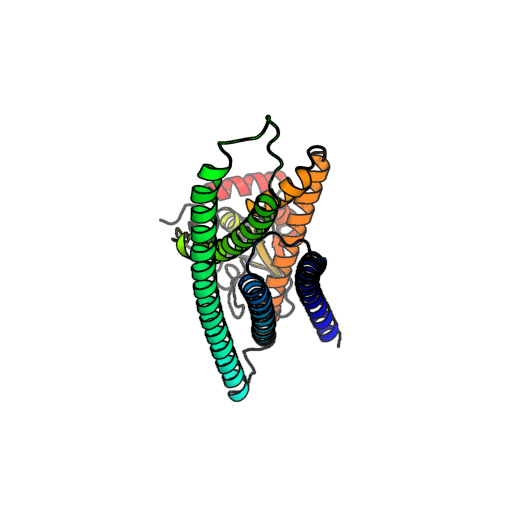75 ASP A O 1
ATOM 1463 N N . SER A 1 176 ? 18.204 13.045 -3.908 1.00 49.88 176 SER A N 1
ATOM 1464 C CA . SER A 1 176 ? 17.271 12.898 -2.795 1.00 49.88 176 SER A CA 1
ATOM 1465 C C . SER A 1 176 ? 17.530 13.931 -1.692 1.00 49.88 176 SER A C 1
ATOM 1467 O O . SER A 1 176 ? 17.616 13.560 -0.518 1.00 49.88 176 SER A O 1
ATOM 1469 N N . ARG A 1 177 ? 17.597 15.231 -2.021 1.00 51.06 177 ARG A N 1
ATOM 1470 C CA . ARG A 1 177 ? 17.124 16.248 -1.062 1.00 51.06 177 ARG A CA 1
ATOM 1471 C C . ARG A 1 177 ? 15.619 16.018 -0.951 1.00 51.06 177 ARG A C 1
ATOM 1473 O O . ARG A 1 177 ? 14.830 16.627 -1.666 1.00 51.06 177 ARG A O 1
ATOM 1480 N N . LYS A 1 178 ? 15.250 14.991 -0.179 1.00 56.41 178 LYS A N 1
ATOM 1481 C CA . LYS A 1 178 ? 13.877 14.531 -0.004 1.00 56.41 178 LYS A CA 1
ATOM 1482 C C . LYS A 1 178 ? 13.102 15.728 0.519 1.00 56.41 178 LYS A C 1
ATOM 1484 O O . LYS A 1 178 ? 13.278 16.097 1.674 1.00 56.41 178 LYS A O 1
ATOM 1489 N N . LYS A 1 179 ? 12.270 16.339 -0.329 1.00 64.88 179 LYS A N 1
ATOM 1490 C CA . LYS A 1 179 ? 11.163 17.146 0.177 1.00 64.88 179 LYS A CA 1
ATOM 1491 C C . LYS A 1 179 ? 10.455 16.252 1.184 1.00 64.88 179 LYS A C 1
ATOM 1493 O O . LYS A 1 179 ? 10.109 15.120 0.835 1.00 64.88 179 LYS A O 1
ATOM 1498 N N . THR A 1 180 ? 10.355 16.712 2.425 1.00 71.31 180 THR A N 1
ATOM 1499 C CA . THR A 1 180 ? 9.614 16.003 3.460 1.00 71.31 180 THR A CA 1
ATOM 1500 C C . THR A 1 180 ? 8.243 15.692 2.864 1.00 71.31 180 THR A C 1
ATOM 1502 O O . THR A 1 180 ? 7.624 16.610 2.308 1.00 71.31 180 THR A O 1
ATOM 1505 N N . PRO A 1 181 ? 7.816 14.418 2.827 1.00 78.31 181 PRO A N 1
ATOM 1506 C CA . PRO A 1 181 ? 6.515 14.084 2.269 1.00 78.31 181 PRO A CA 1
ATOM 1507 C C . PRO A 1 181 ? 5.458 14.931 2.979 1.00 78.31 181 PRO A C 1
ATOM 1509 O O . PRO A 1 181 ? 5.542 15.150 4.188 1.00 78.31 181 PRO A O 1
ATOM 1512 N N . ALA A 1 182 ? 4.525 15.485 2.204 1.00 86.19 182 ALA A N 1
ATOM 1513 C CA . ALA A 1 182 ? 3.441 16.274 2.767 1.00 86.19 182 ALA A CA 1
ATOM 1514 C C . ALA A 1 182 ? 2.658 15.397 3.746 1.00 86.19 182 ALA A C 1
ATOM 1516 O O . ALA A 1 182 ? 2.224 14.314 3.366 1.00 86.19 182 ALA A O 1
ATOM 1517 N N . ARG A 1 183 ? 2.494 15.877 4.978 1.00 91.19 183 ARG A N 1
ATOM 1518 C CA . ARG A 1 183 ? 1.654 15.242 5.990 1.00 91.19 183 ARG A CA 1
ATOM 1519 C C . ARG A 1 183 ? 0.300 15.926 6.030 1.00 91.19 183 ARG A C 1
ATOM 1521 O O . ARG A 1 183 ? 0.179 17.098 5.664 1.00 91.19 183 ARG A O 1
ATOM 1528 N N . TYR A 1 184 ? -0.708 15.197 6.472 1.00 92.88 184 TYR A N 1
ATOM 1529 C CA . TYR A 1 184 ? -2.080 15.679 6.526 1.00 92.88 184 TYR A CA 1
ATOM 1530 C C . TYR A 1 184 ? -2.628 15.491 7.931 1.00 92.88 184 TYR A C 1
ATOM 1532 O O . TYR A 1 184 ? -2.390 14.448 8.527 1.00 92.88 184 TYR A O 1
ATOM 1540 N N . SER A 1 185 ? -3.345 16.479 8.464 1.00 90.50 185 SER A N 1
ATOM 1541 C CA . SER A 1 185 ? -3.944 16.385 9.793 1.00 90.50 185 SER A CA 1
ATOM 1542 C C . SER A 1 185 ? -5.462 16.375 9.718 1.00 90.50 185 SER A C 1
ATOM 1544 O O . SER A 1 185 ? -6.091 17.141 8.978 1.00 90.50 185 SER A O 1
ATOM 1546 N N . PHE A 1 186 ? -6.069 15.492 10.506 1.00 90.19 186 PHE A N 1
ATOM 1547 C CA . PHE A 1 186 ? -7.511 15.456 10.695 1.00 90.19 186 PHE A CA 1
ATOM 1548 C C . PHE A 1 186 ? -7.834 15.028 12.125 1.00 90.19 186 PHE A C 1
ATOM 1550 O O . PHE A 1 186 ? -7.433 13.952 12.559 1.00 90.19 186 PHE A O 1
ATOM 1557 N N . ARG A 1 187 ? -8.549 15.890 12.864 1.00 90.00 187 ARG A N 1
ATOM 1558 C CA . ARG A 1 187 ? -8.913 15.669 14.279 1.00 90.00 187 ARG A CA 1
ATOM 1559 C C . ARG A 1 187 ? -7.715 15.282 15.172 1.00 90.00 187 ARG A C 1
ATOM 1561 O O . ARG A 1 187 ? -7.837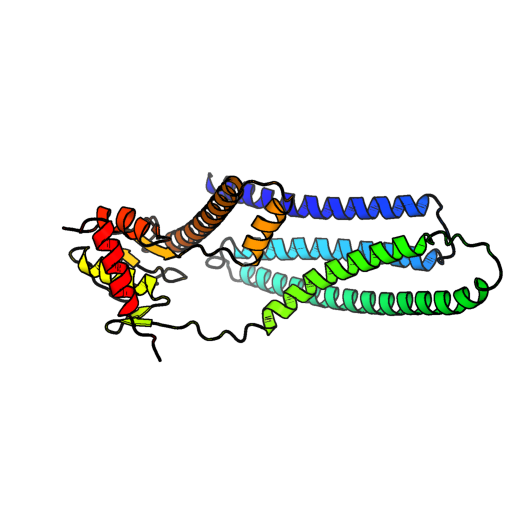 14.417 16.023 1.00 90.00 187 ARG A O 1
ATOM 1568 N N . GLY A 1 188 ? -6.555 15.906 14.954 1.00 90.94 188 GLY A N 1
ATOM 1569 C CA . GLY A 1 188 ? -5.331 15.653 15.729 1.00 90.94 188 GLY A CA 1
ATOM 1570 C C . GLY A 1 188 ? -4.463 14.494 15.226 1.00 90.94 188 GLY A C 1
ATOM 1571 O O . GLY A 1 188 ? -3.275 14.481 15.525 1.00 90.94 188 GLY A O 1
ATOM 1572 N N . ASN A 1 189 ? -4.997 13.592 14.400 1.00 91.88 189 ASN A N 1
ATOM 1573 C CA . ASN A 1 189 ? -4.226 12.496 13.807 1.00 91.88 189 ASN A CA 1
ATOM 1574 C C . ASN A 1 189 ? -3.445 12.965 12.574 1.00 91.88 189 ASN A C 1
ATOM 1576 O O . ASN A 1 189 ? -3.934 13.812 11.816 1.00 91.88 189 ASN A O 1
ATOM 1580 N N . ILE A 1 190 ? -2.253 12.400 12.364 1.00 94.00 190 ILE A N 1
ATOM 1581 C CA . ILE A 1 190 ? -1.373 12.696 11.228 1.00 94.00 190 ILE A CA 1
ATOM 1582 C C . ILE A 1 190 ? -1.365 11.513 10.259 1.00 94.00 190 ILE A C 1
ATOM 1584 O O . ILE A 1 190 ? -1.049 10.396 10.645 1.00 94.00 190 ILE A O 1
ATOM 1588 N N . PHE A 1 191 ? -1.651 11.787 8.990 1.00 94.38 191 PHE A N 1
ATOM 1589 C CA . PHE A 1 191 ? -1.713 10.806 7.909 1.00 94.38 191 PHE A CA 1
ATOM 1590 C C . PHE A 1 191 ? -0.632 11.081 6.862 1.00 94.38 191 PHE A C 1
ATOM 1592 O O . PHE A 1 191 ? -0.286 12.242 6.591 1.00 94.38 191 PHE A O 1
ATOM 1599 N N . ASP A 1 192 ? -0.149 10.019 6.223 1.00 92.50 192 ASP A N 1
ATOM 1600 C CA . ASP A 1 192 ? 0.826 10.080 5.134 1.00 92.50 192 ASP A CA 1
ATOM 1601 C C . ASP A 1 192 ? 0.159 10.439 3.796 1.00 92.50 192 ASP A C 1
ATOM 1603 O O . ASP A 1 192 ? 0.814 10.929 2.869 1.00 92.50 192 ASP A O 1
ATOM 1607 N N . SER A 1 193 ? -1.164 10.259 3.678 1.00 94.75 193 SER A N 1
ATOM 1608 C CA . SER A 1 193 ? -1.918 10.702 2.503 1.00 94.75 193 SER A CA 1
ATOM 1609 C C . SER A 1 193 ? -3.352 11.156 2.797 1.00 94.75 193 SER A C 1
ATOM 1611 O O . SER A 1 193 ? -3.995 10.726 3.750 1.00 94.75 193 SER A O 1
ATOM 1613 N N 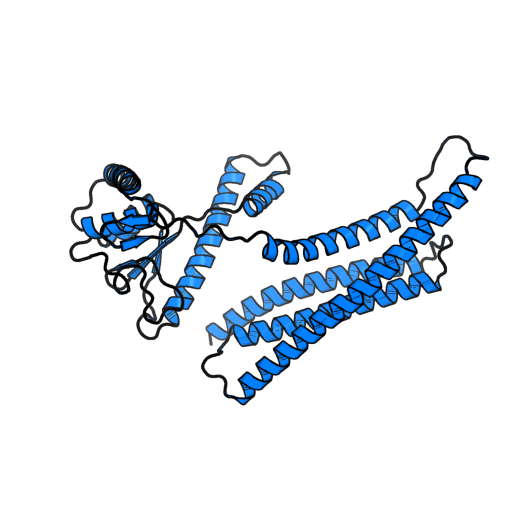. LEU A 1 194 ? -3.907 11.991 1.908 1.00 96.00 194 LEU A N 1
ATOM 1614 C CA . LEU A 1 194 ? -5.323 12.388 1.955 1.00 96.00 194 LEU A CA 1
ATOM 1615 C C . LEU A 1 194 ? -6.282 11.191 1.839 1.00 96.00 194 LEU A C 1
ATOM 1617 O O . LEU A 1 194 ? -7.395 11.241 2.353 1.00 96.00 194 LEU A O 1
ATOM 1621 N N . ALA A 1 195 ? -5.885 10.156 1.094 1.00 96.50 195 ALA A N 1
ATOM 1622 C CA . ALA A 1 195 ? -6.723 8.984 0.869 1.00 96.50 195 ALA A CA 1
ATOM 1623 C C . ALA A 1 195 ? -6.753 8.085 2.108 1.00 96.50 195 ALA A C 1
ATOM 1625 O O . ALA A 1 195 ? -7.828 7.674 2.522 1.00 96.50 195 ALA A O 1
ATOM 1626 N N . GLU A 1 196 ? -5.606 7.872 2.747 1.00 96.69 196 GLU A N 1
ATOM 1627 C CA . GLU A 1 196 ? -5.503 7.185 4.036 1.00 96.69 196 GLU A CA 1
ATOM 1628 C C . GLU A 1 196 ? -6.339 7.893 5.116 1.00 96.69 196 GLU A C 1
ATOM 1630 O O . GLU A 1 196 ? -7.138 7.254 5.796 1.00 96.69 196 GLU A O 1
ATOM 1635 N N . ALA A 1 197 ? -6.254 9.227 5.200 1.00 96.69 197 ALA A N 1
ATOM 1636 C CA . ALA A 1 197 ? -7.101 10.010 6.099 1.00 96.69 197 ALA A CA 1
ATOM 1637 C C . ALA A 1 197 ? -8.599 9.775 5.836 1.00 96.69 197 ALA A C 1
ATOM 1639 O O . ALA A 1 197 ? -9.374 9.576 6.770 1.00 96.69 197 ALA A O 1
ATOM 1640 N N . ALA A 1 198 ? -9.016 9.751 4.565 1.00 97.62 198 ALA A N 1
ATOM 1641 C CA . ALA A 1 198 ? -10.397 9.439 4.208 1.00 97.62 198 ALA A CA 1
ATOM 1642 C C . ALA A 1 198 ? -10.798 8.001 4.583 1.00 97.62 198 ALA A C 1
ATOM 1644 O O . ALA A 1 198 ? -11.922 7.803 5.042 1.00 97.62 198 ALA A O 1
ATOM 1645 N N . CYS A 1 199 ? -9.888 7.025 4.460 1.00 98.19 199 CYS A N 1
ATOM 1646 C CA . CYS A 1 199 ? -10.125 5.649 4.903 1.00 98.19 199 CYS A CA 1
ATOM 1647 C C . CYS A 1 199 ? -10.416 5.600 6.401 1.00 98.19 199 CYS A C 1
ATOM 1649 O O . CYS A 1 199 ? -11.477 5.122 6.788 1.00 98.19 199 CYS A O 1
ATOM 1651 N N . GLY A 1 200 ? -9.527 6.161 7.227 1.00 97.56 200 GLY A N 1
ATOM 1652 C CA . GLY A 1 200 ? -9.695 6.155 8.680 1.00 97.56 200 GLY A CA 1
ATOM 1653 C C . GLY A 1 200 ? -11.007 6.815 9.110 1.00 97.56 200 GLY A C 1
ATOM 1654 O O . GLY A 1 200 ? -11.762 6.251 9.894 1.00 97.56 200 GLY A O 1
ATOM 1655 N N . VAL A 1 201 ? -11.338 7.978 8.540 1.00 97.44 201 VAL A N 1
ATOM 1656 C CA . VAL A 1 201 ? -12.577 8.702 8.880 1.00 97.44 201 VAL A CA 1
ATOM 1657 C C . VAL A 1 201 ? -13.830 7.905 8.523 1.00 97.44 201 VAL A C 1
ATOM 1659 O O . VAL A 1 201 ? -14.785 7.878 9.298 1.00 97.44 201 VAL A O 1
ATOM 1662 N N . LEU A 1 202 ? -13.850 7.260 7.357 1.00 98.00 202 LEU A N 1
ATOM 1663 C CA . LEU A 1 202 ? -15.008 6.476 6.933 1.00 98.00 202 LEU A CA 1
ATOM 1664 C C . LEU A 1 202 ? -15.092 5.126 7.651 1.00 98.00 202 LEU A C 1
ATOM 1666 O O . LEU A 1 202 ? -16.196 4.668 7.932 1.00 98.00 202 LEU A O 1
ATOM 1670 N N . MET A 1 203 ? -13.959 4.522 8.011 1.00 98.38 203 MET A N 1
ATOM 1671 C CA . MET A 1 203 ? -13.924 3.344 8.878 1.00 98.38 203 MET A CA 1
ATOM 1672 C C . MET A 1 203 ? -14.508 3.660 10.261 1.00 98.38 203 MET A C 1
ATOM 1674 O O . MET A 1 203 ? -15.383 2.930 10.711 1.00 98.38 203 MET A O 1
ATOM 1678 N N . GLU A 1 204 ? -14.129 4.779 10.887 1.00 97.50 204 GLU A N 1
ATOM 1679 C CA . GLU A 1 204 ? -14.719 5.245 12.159 1.00 97.50 204 GLU A CA 1
ATOM 1680 C C . GLU A 1 204 ? -16.218 5.518 12.048 1.00 97.50 204 GLU A C 1
ATOM 1682 O O . GLU A 1 204 ? -16.974 5.224 12.971 1.00 97.50 204 GLU A O 1
ATOM 1687 N N . LYS A 1 205 ? -16.671 6.036 10.904 1.00 97.50 205 LYS A N 1
ATOM 1688 C CA . LYS A 1 205 ? -18.093 6.288 10.671 1.00 97.50 205 LYS A CA 1
ATOM 1689 C C . LYS A 1 205 ? -18.909 5.000 10.533 1.00 97.50 205 LYS A C 1
ATOM 1691 O O . LYS A 1 205 ? -20.002 4.923 11.087 1.00 97.50 205 LYS A O 1
ATOM 1696 N N . TYR A 1 206 ? -18.428 4.031 9.754 1.00 98.38 206 TYR A N 1
ATOM 1697 C CA . TYR A 1 206 ? -19.237 2.875 9.348 1.00 98.38 206 TYR A CA 1
ATOM 1698 C C . TYR A 1 206 ? -18.979 1.602 10.152 1.00 98.38 206 TYR A C 1
ATOM 1700 O O . TYR A 1 206 ? -19.832 0.719 10.161 1.00 98.38 206 TYR A O 1
ATOM 1708 N N . ILE A 1 207 ? -17.842 1.470 10.834 1.00 98.25 207 ILE A N 1
ATOM 1709 C CA . ILE A 1 207 ? -17.504 0.276 11.616 1.00 98.25 207 ILE A CA 1
ATOM 1710 C C . ILE A 1 207 ? -17.828 0.547 13.082 1.00 98.25 207 ILE A C 1
ATOM 1712 O O . ILE A 1 207 ? -17.063 1.187 13.801 1.00 98.25 207 ILE A O 1
ATOM 1716 N N . THR A 1 208 ? -18.975 0.040 13.543 1.00 97.75 208 THR A N 1
ATOM 1717 C CA . THR A 1 208 ? -19.431 0.239 14.924 1.00 97.75 208 THR A CA 1
ATOM 1718 C C . THR A 1 208 ? -18.366 -0.196 15.931 1.00 97.75 208 THR A C 1
ATOM 1720 O O . THR A 1 208 ? -17.887 -1.333 15.897 1.00 97.75 208 THR A O 1
ATOM 1723 N N . GLY A 1 209 ? -18.023 0.721 16.840 1.00 96.94 209 GLY A N 1
ATOM 1724 C CA . GLY A 1 209 ? -17.038 0.510 17.903 1.00 96.94 209 GLY A CA 1
ATOM 1725 C C . GLY A 1 209 ? -15.581 0.728 17.487 1.00 96.94 209 GLY A C 1
ATOM 1726 O O . GLY A 1 209 ? -14.711 0.704 18.352 1.00 96.94 209 GLY A O 1
ATOM 1727 N N . TRP A 1 210 ? -15.296 0.969 16.205 1.00 97.94 210 TRP A N 1
ATOM 1728 C CA . TRP A 1 210 ? -13.951 1.310 15.750 1.00 97.94 210 TRP A CA 1
ATOM 1729 C C . TRP A 1 210 ? -13.718 2.822 15.856 1.00 97.94 210 TRP A C 1
ATOM 1731 O O . TRP A 1 210 ? -14.588 3.619 15.511 1.00 97.94 210 TRP A O 1
ATOM 1741 N N . LYS A 1 211 ? -12.541 3.220 16.339 1.00 97.94 211 LYS A N 1
ATOM 1742 C CA . LYS A 1 211 ? -12.102 4.619 16.453 1.00 97.94 211 LYS A CA 1
ATOM 1743 C C . LYS A 1 211 ? -10.680 4.744 15.940 1.00 97.94 211 LYS A C 1
ATOM 1745 O O . LYS A 1 211 ? -9.934 3.772 16.027 1.00 97.94 211 LYS A O 1
ATOM 1750 N N . ILE A 1 212 ? -10.291 5.924 15.466 1.00 97.56 212 ILE A N 1
ATOM 1751 C CA . ILE A 1 212 ? -8.900 6.201 15.081 1.00 97.56 212 ILE A CA 1
ATOM 1752 C C . ILE A 1 212 ? -8.075 6.456 16.349 1.00 97.56 212 ILE A C 1
ATOM 1754 O O . ILE A 1 212 ? -8.178 7.523 16.952 1.00 97.56 212 ILE A O 1
ATOM 1758 N N . ILE A 1 213 ? -7.260 5.480 16.749 1.00 96.88 213 ILE A N 1
ATOM 1759 C CA . ILE A 1 213 ? -6.370 5.543 17.914 1.00 96.88 213 ILE A CA 1
ATOM 1760 C C . ILE A 1 213 ? -4.966 5.151 17.440 1.00 96.88 213 ILE A C 1
ATOM 1762 O O . ILE A 1 213 ? -4.733 4.006 17.043 1.00 96.88 213 ILE A O 1
ATOM 1766 N N . GLU A 1 214 ? -4.040 6.113 17.433 1.00 95.88 214 GLU A N 1
ATOM 1767 C CA . GLU A 1 214 ? -2.663 5.899 16.973 1.00 95.88 214 GLU A CA 1
ATOM 1768 C C . GLU A 1 214 ? -1.954 4.819 17.808 1.00 95.88 214 GLU A C 1
ATOM 1770 O O . GLU A 1 214 ? -2.046 4.795 19.033 1.00 95.88 214 GLU A O 1
ATOM 1775 N N . GLY A 1 215 ? -1.260 3.901 17.136 1.00 95.38 215 GLY A N 1
ATOM 1776 C CA . GLY A 1 215 ? -0.568 2.763 17.742 1.00 95.38 215 GLY A CA 1
ATOM 1777 C C . GLY A 1 215 ? -1.456 1.546 18.031 1.00 95.38 215 GLY A C 1
ATOM 1778 O O . GLY A 1 215 ? -0.924 0.437 18.102 1.00 95.38 215 GLY A O 1
ATOM 1779 N N . GLU A 1 216 ? -2.779 1.719 18.130 1.00 96.06 216 GLU A N 1
ATOM 1780 C CA . GLU A 1 216 ? -3.735 0.643 18.440 1.00 96.06 216 GLU A CA 1
ATOM 1781 C C . GLU A 1 216 ? -4.563 0.213 17.226 1.00 96.06 216 GLU A C 1
ATOM 1783 O O . GLU A 1 216 ? -4.532 -0.950 16.823 1.00 96.06 216 GLU A O 1
ATOM 1788 N N . THR A 1 217 ? -5.295 1.152 16.628 1.00 97.19 217 THR A N 1
ATOM 1789 C CA . THR A 1 217 ? -6.170 0.913 15.470 1.00 97.19 217 THR A CA 1
ATOM 1790 C C . THR A 1 217 ? -5.714 1.665 14.229 1.00 97.19 217 THR A C 1
ATOM 1792 O O . THR A 1 217 ? -6.158 1.316 13.137 1.00 97.19 217 THR A O 1
ATOM 1795 N N . PHE A 1 218 ? -4.831 2.659 14.379 1.00 97.69 218 PHE A N 1
ATOM 1796 C CA . PHE A 1 218 ? -4.241 3.463 13.309 1.00 97.69 218 PHE A CA 1
ATOM 1797 C C . PHE A 1 218 ? -2.711 3.506 13.430 1.00 97.69 218 PHE A C 1
ATOM 1799 O O . PHE A 1 218 ? -2.196 3.645 14.535 1.00 97.69 218 PHE A O 1
ATOM 1806 N N . GLN A 1 219 ? -1.977 3.396 12.317 1.00 96.19 219 GLN A N 1
ATOM 1807 C CA . GLN A 1 219 ? -0.503 3.372 12.288 1.00 96.19 219 GLN A CA 1
ATOM 1808 C C . GLN A 1 219 ? 0.085 2.387 13.315 1.00 96.19 219 GLN A C 1
ATOM 1810 O O . GLN A 1 219 ? 0.993 2.685 14.095 1.00 96.19 219 GLN A O 1
ATOM 1815 N N . VAL A 1 220 ? -0.461 1.173 13.318 1.00 96.25 220 VAL A N 1
ATOM 1816 C CA . VAL A 1 220 ? -0.183 0.137 14.312 1.00 96.25 220 VAL A CA 1
ATOM 1817 C C . VAL A 1 220 ? 1.238 -0.375 14.126 1.00 96.25 220 VAL A C 1
ATOM 1819 O O . VAL A 1 220 ? 1.554 -1.050 13.144 1.00 96.25 220 VAL A O 1
ATOM 1822 N N . ASN A 1 221 ? 2.115 -0.035 15.070 1.00 91.44 221 ASN A N 1
ATOM 1823 C CA . ASN A 1 221 ? 3.544 -0.335 14.992 1.00 91.44 221 ASN A CA 1
ATOM 1824 C C . ASN A 1 221 ? 4.036 -1.298 16.086 1.00 91.44 221 ASN A C 1
ATOM 1826 O O . ASN A 1 221 ? 5.006 -2.002 15.827 1.00 91.44 221 ASN A O 1
ATOM 1830 N N . GLY A 1 222 ? 3.341 -1.419 17.228 1.00 87.19 222 GLY A N 1
ATOM 1831 C CA . GLY A 1 222 ? 3.575 -2.376 18.325 1.00 87.19 222 GLY A CA 1
ATOM 1832 C C . GLY A 1 222 ? 4.945 -3.074 18.316 1.00 87.19 222 GLY A C 1
ATOM 1833 O O . GLY A 1 222 ? 5.962 -2.497 18.686 1.00 87.19 222 GLY A O 1
ATOM 1834 N N . SER A 1 223 ? 4.977 -4.330 17.855 1.00 89.38 223 SER A N 1
ATOM 1835 C CA . SER A 1 223 ? 6.214 -5.106 17.629 1.00 89.38 223 SER A CA 1
ATOM 1836 C C . SER A 1 223 ? 6.524 -5.362 16.144 1.00 89.38 223 SER A C 1
ATOM 1838 O O . SER A 1 223 ? 7.386 -6.184 15.810 1.00 89.38 223 SER A O 1
ATOM 1840 N N . ILE A 1 224 ? 5.830 -4.666 15.242 1.00 92.88 224 ILE A N 1
ATOM 1841 C CA . ILE A 1 224 ? 6.001 -4.775 13.793 1.00 92.88 224 ILE A CA 1
ATOM 1842 C C . ILE A 1 224 ? 7.069 -3.753 13.361 1.00 92.88 224 ILE A C 1
ATOM 1844 O O . ILE A 1 224 ? 6.976 -2.579 13.702 1.00 92.88 224 ILE A O 1
ATOM 1848 N N . PRO A 1 225 ? 8.094 -4.137 12.574 1.00 88.25 225 PRO A N 1
ATOM 1849 C CA . PRO A 1 225 ? 9.174 -3.218 12.187 1.00 88.25 225 PRO A CA 1
ATOM 1850 C C . PRO A 1 225 ? 8.737 -1.955 11.428 1.00 88.25 225 PRO A C 1
ATOM 1852 O O . PRO A 1 225 ? 9.526 -1.021 11.292 1.00 88.25 225 PRO A O 1
ATOM 1855 N N . LYS A 1 226 ? 7.530 -1.960 10.860 1.00 90.25 226 LYS A N 1
ATOM 1856 C CA . LYS A 1 226 ? 6.920 -0.838 10.151 1.00 90.25 226 LYS A CA 1
ATOM 1857 C C . LYS A 1 226 ? 5.445 -0.788 10.514 1.00 90.25 226 LYS A C 1
ATOM 1859 O O . LYS A 1 226 ? 4.809 -1.840 10.518 1.00 90.25 226 LYS A O 1
ATOM 1864 N N . ALA A 1 227 ? 4.934 0.417 10.736 1.00 94.88 227 ALA A N 1
ATOM 1865 C CA . ALA A 1 227 ? 3.515 0.634 10.955 1.00 94.88 227 ALA A CA 1
ATOM 1866 C C . ALA A 1 227 ? 2.684 0.101 9.777 1.00 94.88 227 ALA A C 1
ATOM 1868 O O . ALA A 1 227 ? 3.154 0.096 8.626 1.00 94.88 227 ALA A O 1
ATOM 1869 N N . ILE A 1 228 ? 1.493 -0.383 10.110 1.00 96.12 228 ILE A N 1
ATOM 1870 C CA . ILE A 1 228 ? 0.417 -0.705 9.174 1.00 96.12 228 ILE A CA 1
ATOM 1871 C C . ILE A 1 228 ? -0.726 0.265 9.434 1.00 96.12 228 ILE A C 1
ATOM 1873 O O . ILE A 1 228 ? -0.986 0.599 10.591 1.00 96.12 228 ILE A O 1
ATOM 1877 N N . ASP A 1 229 ? -1.390 0.703 8.371 1.00 97.62 229 ASP A N 1
ATOM 1878 C CA . ASP A 1 229 ? -2.303 1.842 8.444 1.00 97.62 229 ASP A CA 1
ATOM 1879 C C . ASP A 1 229 ? -3.452 1.616 9.430 1.00 97.62 229 ASP A C 1
ATOM 1881 O O . ASP A 1 229 ? -3.688 2.486 10.261 1.00 97.62 229 ASP A O 1
ATOM 1885 N N . PHE A 1 230 ? -4.125 0.457 9.405 1.00 98.44 230 PHE A N 1
ATOM 1886 C CA . PHE A 1 230 ? -5.259 0.188 10.294 1.00 98.44 230 PHE A CA 1
ATOM 1887 C C . PHE A 1 230 ? -5.305 -1.244 10.843 1.00 98.44 230 PHE A C 1
ATOM 1889 O O . PHE A 1 230 ? -4.841 -2.195 10.209 1.00 98.44 230 PHE A O 1
ATOM 1896 N N . TYR A 1 231 ? -5.945 -1.410 12.003 1.00 98.38 231 TYR A N 1
ATOM 1897 C CA . TYR A 1 231 ? -6.271 -2.710 12.597 1.00 98.38 231 TYR A CA 1
ATOM 1898 C C . TYR A 1 231 ? -7.728 -2.738 13.068 1.00 98.38 231 TYR A C 1
ATOM 1900 O O . TYR A 1 231 ? -8.180 -1.857 13.801 1.00 98.38 231 TYR A O 1
ATOM 1908 N N . VAL A 1 232 ? -8.486 -3.741 12.623 1.00 98.25 232 VAL A N 1
ATOM 1909 C CA . VAL A 1 232 ? -9.916 -3.893 12.911 1.00 98.25 232 VAL A CA 1
ATOM 1910 C C . VAL A 1 232 ? -10.255 -5.362 13.139 1.00 98.25 232 VAL A C 1
ATOM 1912 O O . VAL A 1 232 ? -10.050 -6.201 12.269 1.00 98.25 232 VAL A O 1
ATOM 1915 N N . ARG A 1 233 ? -10.788 -5.687 14.325 1.00 97.50 233 ARG A N 1
ATOM 1916 C CA . ARG A 1 233 ? -11.302 -7.030 14.675 1.00 97.50 233 ARG A CA 1
ATOM 1917 C C . ARG A 1 233 ? -10.352 -8.186 14.299 1.00 97.50 233 ARG A C 1
ATOM 1919 O O . ARG A 1 233 ? -10.786 -9.185 13.735 1.00 97.50 233 ARG A O 1
ATOM 1926 N N . GLY A 1 234 ? -9.056 -8.053 14.591 1.00 97.62 234 GLY A N 1
ATOM 1927 C CA . GLY A 1 234 ? -8.065 -9.097 14.287 1.00 97.62 234 GLY A CA 1
ATOM 1928 C C . GLY A 1 234 ? -7.462 -9.042 12.878 1.00 97.62 234 GLY A C 1
ATOM 1929 O O . GLY A 1 234 ? -6.608 -9.866 12.553 1.00 97.62 234 GLY A O 1
ATOM 1930 N N . VAL A 1 235 ? -7.882 -8.084 12.048 1.00 98.56 235 VAL A N 1
ATOM 1931 C CA . VAL A 1 235 ? -7.462 -7.951 10.649 1.00 98.56 235 VAL A CA 1
ATOM 1932 C C . VAL A 1 235 ? -6.746 -6.624 10.434 1.00 98.56 235 VAL A C 1
ATOM 1934 O O . VAL A 1 235 ? -7.251 -5.558 10.785 1.00 98.56 235 VAL A O 1
ATOM 1937 N N . PHE A 1 236 ? -5.565 -6.685 9.829 1.00 98.50 236 PHE A N 1
ATOM 1938 C CA . PHE A 1 236 ? -4.852 -5.509 9.352 1.00 98.50 236 PHE A CA 1
ATOM 1939 C C . PHE A 1 236 ? -5.412 -5.035 8.015 1.00 98.50 236 PHE A C 1
ATOM 1941 O O . PHE A 1 236 ? -5.677 -5.839 7.122 1.00 98.50 236 PHE A O 1
ATOM 1948 N N . VAL A 1 237 ? -5.532 -3.723 7.853 1.00 98.56 237 VAL A N 1
ATOM 1949 C CA . VAL A 1 237 ? -5.935 -3.084 6.600 1.00 98.56 237 VAL A CA 1
ATOM 1950 C C . VAL A 1 237 ? -4.873 -2.053 6.246 1.00 98.56 237 VAL A C 1
ATOM 1952 O O . VAL A 1 237 ? -4.584 -1.157 7.032 1.00 98.56 237 VAL A O 1
ATOM 1955 N N . GLU A 1 238 ? -4.284 -2.188 5.066 1.00 97.88 238 GLU A N 1
ATOM 1956 C CA . GLU A 1 238 ? -3.245 -1.296 4.553 1.00 97.88 238 GLU A CA 1
ATOM 1957 C C . GLU A 1 238 ? -3.753 -0.630 3.272 1.00 97.88 238 GLU A C 1
ATOM 1959 O O . GLU A 1 238 ? -4.068 -1.323 2.300 1.00 97.88 238 GLU A O 1
ATOM 1964 N N . TYR A 1 239 ? -3.816 0.701 3.250 1.00 97.69 239 TYR A N 1
ATOM 1965 C CA . TYR A 1 239 ? -4.220 1.467 2.078 1.00 97.69 239 TYR A CA 1
ATOM 1966 C C . TYR A 1 239 ? -2.990 1.893 1.273 1.00 97.69 239 TYR A C 1
ATOM 1968 O O . TYR A 1 239 ? -2.286 2.848 1.602 1.00 97.69 239 TYR A O 1
ATOM 1976 N N . HIS A 1 240 ? -2.737 1.208 0.160 1.00 95.81 240 HIS A N 1
ATOM 1977 C CA . HIS A 1 240 ? -1.554 1.445 -0.656 1.00 95.81 240 HIS A CA 1
ATOM 1978 C C . HIS A 1 240 ? -1.887 1.439 -2.156 1.00 95.81 240 HIS A C 1
ATOM 1980 O O . HIS A 1 240 ? -1.881 0.379 -2.793 1.00 95.81 240 HIS A O 1
ATOM 1986 N N . PRO A 1 241 ? -2.146 2.615 -2.760 1.00 94.06 241 PRO A N 1
ATOM 1987 C CA . PRO A 1 241 ? -2.391 2.699 -4.191 1.00 94.06 241 PRO A CA 1
ATOM 1988 C C . PRO A 1 241 ? -1.125 2.320 -4.962 1.00 94.06 241 PRO A C 1
ATOM 1990 O O . PRO A 1 241 ? -0.054 2.900 -4.764 1.00 94.06 241 PRO A O 1
ATOM 1993 N N . ILE A 1 242 ? -1.252 1.358 -5.875 1.00 91.56 242 ILE A N 1
ATOM 1994 C CA . ILE A 1 242 ? -0.136 0.908 -6.707 1.00 91.56 242 ILE A CA 1
ATOM 1995 C C . ILE A 1 242 ? 0.048 1.888 -7.859 1.00 91.56 242 ILE A C 1
ATOM 1997 O O . ILE A 1 242 ? -0.701 1.893 -8.831 1.00 91.56 242 ILE A O 1
ATOM 2001 N N . ILE A 1 243 ? 1.060 2.742 -7.736 1.00 87.00 243 ILE A N 1
ATOM 2002 C CA . ILE A 1 243 ? 1.431 3.701 -8.773 1.00 87.00 243 ILE A CA 1
ATOM 2003 C C . ILE A 1 243 ? 2.697 3.192 -9.450 1.00 87.00 243 ILE A C 1
ATOM 2005 O O . ILE A 1 243 ? 3.787 3.252 -8.875 1.00 87.00 243 ILE A O 1
ATOM 2009 N N . LEU A 1 244 ? 2.567 2.739 -10.697 1.00 81.56 244 LEU A N 1
ATOM 2010 C CA . LEU A 1 244 ? 3.727 2.373 -11.500 1.00 81.56 244 LEU A CA 1
ATOM 2011 C C . LEU A 1 244 ? 4.648 3.588 -11.676 1.00 81.56 244 LEU A C 1
ATOM 2013 O O . LEU A 1 244 ? 4.242 4.687 -12.062 1.00 81.56 244 LEU A O 1
ATOM 2017 N N . SER A 1 245 ? 5.933 3.401 -11.408 1.00 77.12 245 SER A N 1
ATOM 2018 C CA . SER A 1 245 ? 6.934 4.438 -11.622 1.00 77.12 245 SER A CA 1
ATOM 2019 C C . SER A 1 245 ? 7.072 4.768 -13.112 1.00 77.12 245 SER A C 1
ATOM 2021 O O . SER A 1 245 ? 6.789 3.952 -13.989 1.00 77.12 245 SER A O 1
ATOM 2023 N N . ARG A 1 246 ? 7.629 5.943 -13.444 1.00 64.00 246 ARG A N 1
ATOM 2024 C CA . ARG A 1 246 ? 7.949 6.296 -14.846 1.00 64.00 246 ARG A CA 1
ATOM 2025 C C . ARG A 1 246 ? 8.810 5.237 -15.552 1.00 64.00 246 ARG A C 1
ATOM 2027 O O . ARG A 1 246 ? 8.705 5.088 -16.762 1.00 64.00 246 ARG A O 1
ATOM 2034 N N . LYS A 1 247 ? 9.662 4.513 -14.815 1.00 61.59 247 LYS A N 1
ATOM 2035 C CA . LYS A 1 247 ? 10.509 3.439 -15.361 1.00 61.59 247 LYS A CA 1
ATOM 2036 C C . LYS A 1 247 ? 9.714 2.171 -15.658 1.00 61.59 247 LYS A C 1
ATOM 2038 O O . LYS A 1 247 ? 10.000 1.517 -16.648 1.00 61.59 247 LYS A O 1
ATOM 2043 N N . GLU A 1 248 ? 8.727 1.850 -14.834 1.00 67.94 248 GLU A N 1
ATOM 2044 C CA . GLU A 1 248 ? 7.820 0.720 -15.063 1.00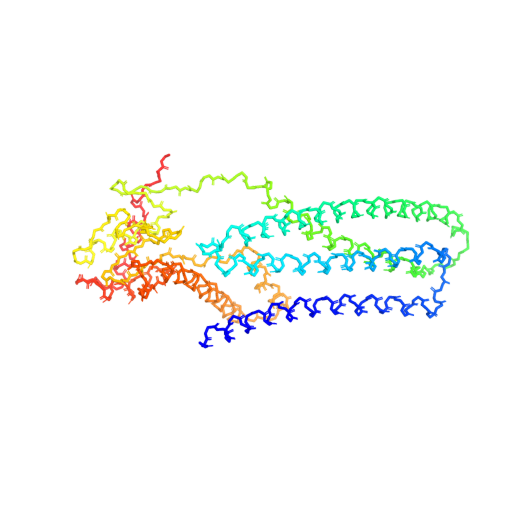 67.94 248 GLU A CA 1
ATOM 2045 C C . GLU A 1 248 ? 6.826 1.043 -16.174 1.00 67.94 248 GLU A C 1
ATOM 2047 O O . GLU A 1 248 ? 6.600 0.234 -17.063 1.00 67.94 248 GLU A O 1
ATOM 2052 N N . HIS A 1 249 ? 6.343 2.283 -16.240 1.00 63.44 249 HIS A N 1
ATOM 2053 C CA . HIS A 1 249 ? 5.660 2.772 -17.433 1.00 63.44 249 HIS A CA 1
ATOM 2054 C C . HIS A 1 249 ? 6.546 2.685 -18.675 1.00 63.44 249 HIS A C 1
ATOM 2056 O O . HIS A 1 249 ? 6.043 2.361 -19.744 1.00 63.44 249 HIS A O 1
ATOM 2062 N N . ALA A 1 250 ? 7.851 2.938 -18.547 1.00 59.84 250 ALA A N 1
ATOM 2063 C CA . ALA A 1 250 ? 8.790 2.762 -19.644 1.00 59.84 250 ALA A CA 1
ATOM 2064 C C . ALA A 1 250 ? 9.021 1.287 -19.991 1.00 59.84 250 ALA A C 1
ATOM 2066 O O . ALA A 1 250 ? 9.228 1.020 -21.156 1.00 59.84 250 ALA A O 1
ATOM 2067 N N . SER A 1 251 ? 8.944 0.319 -19.070 1.00 61.97 251 SER A N 1
ATOM 2068 C CA . SER A 1 251 ? 9.009 -1.112 -19.424 1.00 61.97 251 SER A CA 1
ATOM 2069 C C . SER A 1 251 ? 7.703 -1.624 -20.040 1.00 61.97 251 SER A C 1
ATOM 2071 O O . SER A 1 251 ? 7.740 -2.429 -20.970 1.00 61.97 251 SER A O 1
ATOM 2073 N N . VAL A 1 252 ? 6.553 -1.108 -19.593 1.00 60.34 252 VAL A N 1
ATOM 2074 C CA . VAL A 1 252 ? 5.250 -1.290 -20.260 1.00 60.34 252 VAL A CA 1
ATOM 2075 C C . VAL A 1 252 ? 5.293 -0.692 -21.670 1.00 60.34 252 VAL A C 1
ATOM 2077 O O . VAL A 1 252 ? 4.851 -1.318 -22.623 1.00 60.34 252 VAL A O 1
ATOM 2080 N N . ARG A 1 253 ? 5.885 0.498 -21.831 1.00 56.50 253 ARG A N 1
ATOM 2081 C CA . ARG A 1 253 ? 6.082 1.115 -23.147 1.00 56.50 253 ARG A CA 1
ATOM 2082 C C . ARG A 1 253 ? 7.124 0.394 -23.980 1.00 56.50 253 ARG A C 1
ATOM 2084 O O . ARG A 1 253 ? 6.860 0.190 -25.138 1.00 56.50 253 ARG A O 1
ATOM 2091 N N . TYR A 1 254 ? 8.241 -0.054 -23.424 1.00 53.81 254 TYR A N 1
ATOM 2092 C CA . TYR A 1 254 ? 9.305 -0.733 -24.167 1.00 53.81 254 TYR A CA 1
ATOM 2093 C C . TYR A 1 254 ? 8.855 -2.110 -24.674 1.00 53.81 254 TYR A C 1
ATOM 2095 O O . TYR A 1 254 ? 9.249 -2.541 -25.751 1.00 53.81 254 TYR A O 1
ATOM 2103 N N . SER A 1 255 ? 7.965 -2.785 -23.937 1.00 53.44 255 SER A N 1
ATOM 2104 C CA . SER A 1 255 ? 7.265 -3.977 -24.439 1.00 53.44 255 SER A CA 1
ATOM 2105 C C . SER A 1 255 ? 6.189 -3.641 -25.485 1.00 53.44 255 SER A C 1
ATOM 2107 O O . SER A 1 255 ? 5.965 -4.440 -26.390 1.00 53.44 255 SER A O 1
ATOM 2109 N N . ALA A 1 256 ? 5.581 -2.451 -25.416 1.00 50.50 256 ALA A N 1
ATOM 2110 C CA . ALA A 1 256 ? 4.611 -1.933 -26.389 1.00 50.50 256 ALA A CA 1
ATOM 2111 C C . ALA A 1 256 ? 5.219 -1.115 -27.558 1.00 50.50 256 ALA A C 1
ATOM 2113 O O . ALA A 1 256 ? 4.503 -0.759 -28.488 1.00 50.50 256 ALA A O 1
ATOM 2114 N N . GLU A 1 257 ? 6.522 -0.815 -27.534 1.00 46.59 257 GLU A N 1
ATOM 2115 C CA . GLU A 1 257 ? 7.265 -0.028 -28.535 1.00 46.59 257 GLU A CA 1
ATOM 2116 C C . GLU A 1 257 ? 7.648 -0.874 -29.754 1.00 46.59 257 GLU A C 1
ATOM 2118 O O . GLU A 1 257 ? 8.073 -0.337 -30.775 1.00 46.59 257 GLU A O 1
ATOM 2123 N N . LYS A 1 258 ? 7.349 -2.181 -29.737 1.00 50.84 258 LYS A N 1
ATOM 2124 C CA . LYS A 1 258 ? 6.856 -2.813 -30.963 1.00 50.84 258 LYS A CA 1
ATOM 2125 C C . LYS A 1 258 ? 5.476 -2.213 -31.227 1.00 50.84 258 LYS A C 1
ATOM 2127 O O . LYS A 1 258 ? 4.491 -2.718 -30.704 1.00 50.84 258 LYS A O 1
ATOM 2132 N N . ALA A 1 259 ? 5.449 -1.109 -31.974 1.00 53.72 259 ALA A N 1
ATOM 2133 C CA . ALA A 1 259 ? 4.362 -0.140 -32.181 1.00 53.72 259 ALA A CA 1
ATOM 2134 C C . ALA A 1 259 ? 2.973 -0.677 -32.623 1.00 53.72 259 ALA A C 1
ATOM 2136 O O . ALA A 1 259 ? 2.101 0.096 -33.005 1.00 53.72 259 ALA A O 1
ATOM 2137 N N . SER A 1 260 ? 2.737 -1.980 -32.553 1.00 70.56 260 SER A N 1
ATOM 2138 C CA . SER A 1 260 ? 1.547 -2.697 -32.996 1.00 70.56 260 SER A CA 1
ATOM 2139 C C . SER A 1 260 ? 0.756 -3.366 -31.861 1.00 70.56 260 SER A C 1
ATOM 2141 O O . SER A 1 260 ? -0.206 -4.073 -32.142 1.00 70.56 260 SER A O 1
ATOM 2143 N N . VAL A 1 261 ? 1.104 -3.160 -30.581 1.00 70.88 261 VAL A N 1
ATOM 2144 C CA . VAL A 1 261 ? 0.366 -3.779 -29.460 1.00 70.88 261 VAL A CA 1
ATOM 2145 C C . VAL A 1 261 ? -0.930 -3.004 -29.150 1.00 70.88 261 VAL A C 1
ATOM 2147 O O . VAL A 1 261 ? -0.849 -1.849 -28.711 1.00 70.88 261 VAL A O 1
ATOM 2150 N N . PRO A 1 262 ? -2.125 -3.617 -29.296 1.00 83.94 262 PRO A N 1
ATOM 2151 C CA . PRO A 1 262 ? -3.407 -2.971 -29.012 1.00 83.94 262 PRO A CA 1
ATOM 2152 C C . PRO A 1 262 ? -3.505 -2.410 -27.587 1.00 83.94 262 PRO A C 1
ATOM 2154 O O . PRO A 1 262 ? -2.991 -2.996 -26.631 1.00 83.94 262 PRO A O 1
ATOM 2157 N N . ARG A 1 263 ? -4.242 -1.300 -27.418 1.00 83.69 263 ARG A N 1
ATOM 2158 C CA . ARG A 1 263 ? -4.452 -0.637 -26.110 1.00 83.69 263 ARG A CA 1
ATOM 2159 C C . ARG A 1 263 ? -4.965 -1.592 -25.029 1.00 83.69 263 ARG A C 1
ATOM 2161 O O . ARG A 1 263 ? -4.572 -1.468 -23.872 1.00 83.69 263 ARG A O 1
ATOM 2168 N N . GLN A 1 264 ? -5.807 -2.552 -25.404 1.00 86.19 264 GLN A N 1
ATOM 2169 C CA . GLN A 1 264 ? -6.332 -3.563 -24.488 1.00 86.19 264 GLN A CA 1
ATOM 2170 C C . GLN A 1 264 ? -5.221 -4.448 -23.907 1.00 86.19 264 GLN A C 1
ATOM 2172 O O . GLN A 1 264 ? -5.201 -4.677 -22.702 1.00 86.19 264 GLN A O 1
ATOM 2177 N N . ILE A 1 265 ? -4.251 -4.869 -24.725 1.00 82.12 265 ILE A N 1
ATOM 2178 C CA . ILE A 1 265 ? -3.106 -5.663 -24.257 1.00 82.12 265 ILE A CA 1
ATOM 2179 C C . ILE A 1 265 ? -2.212 -4.819 -23.340 1.00 82.12 265 ILE A C 1
ATOM 2181 O O . ILE A 1 265 ? -1.754 -5.301 -22.308 1.00 82.12 265 ILE A O 1
ATOM 2185 N N . GLN A 1 266 ? -2.003 -3.536 -23.657 1.00 79.75 266 GLN A N 1
ATOM 2186 C CA . GLN A 1 266 ? -1.244 -2.631 -22.780 1.00 79.75 266 GLN A CA 1
ATOM 2187 C C . GLN A 1 266 ? -1.918 -2.459 -21.411 1.00 79.75 266 GLN A C 1
ATOM 2189 O O . GLN A 1 266 ? -1.232 -2.440 -20.388 1.00 79.75 266 GLN A O 1
ATOM 2194 N N . LYS A 1 267 ? -3.255 -2.357 -21.389 1.00 84.81 267 LYS A N 1
ATOM 2195 C CA . LYS A 1 267 ? -4.056 -2.311 -20.159 1.00 84.81 267 LYS A CA 1
ATOM 2196 C C . LYS A 1 267 ? -3.890 -3.601 -19.350 1.00 84.81 267 LYS A C 1
ATOM 2198 O O . LYS A 1 267 ? -3.493 -3.518 -18.195 1.00 84.81 267 LYS A O 1
ATOM 2203 N N . GLN A 1 268 ? -4.058 -4.768 -19.973 1.00 86.00 268 GLN A N 1
ATOM 2204 C CA . GLN A 1 268 ? -3.859 -6.068 -19.316 1.00 86.00 268 GLN A CA 1
ATOM 2205 C C . GLN A 1 268 ? -2.438 -6.232 -18.759 1.00 86.00 268 GLN A C 1
ATOM 2207 O O . GLN A 1 268 ? -2.241 -6.738 -17.656 1.00 86.00 268 GLN A O 1
ATOM 2212 N N . PHE A 1 269 ? -1.422 -5.789 -19.505 1.00 84.38 269 PHE A N 1
ATOM 2213 C CA . PHE A 1 269 ? -0.035 -5.859 -19.052 1.00 84.38 269 PHE A CA 1
ATOM 2214 C C . PHE A 1 269 ? 0.224 -4.934 -17.856 1.00 84.38 269 PHE A C 1
ATOM 2216 O O . PHE A 1 269 ? 0.892 -5.337 -16.903 1.00 84.38 269 PHE A O 1
ATOM 2223 N N . ARG A 1 270 ? -0.333 -3.715 -17.877 1.00 84.25 270 ARG A N 1
ATOM 2224 C CA . ARG A 1 270 ? -0.306 -2.794 -16.734 1.00 84.25 270 ARG A CA 1
ATOM 2225 C C . ARG A 1 270 ? -0.965 -3.425 -15.508 1.00 84.25 270 ARG A C 1
ATOM 2227 O O . ARG A 1 270 ? -0.322 -3.484 -14.468 1.00 84.25 270 ARG A O 1
ATOM 2234 N N . GLU A 1 271 ? -2.187 -3.930 -15.648 1.00 87.19 271 GLU A N 1
ATOM 2235 C CA . GLU A 1 271 ? -2.944 -4.566 -14.561 1.00 87.19 271 GLU A CA 1
ATOM 2236 C C . GLU A 1 271 ? -2.172 -5.746 -13.960 1.00 87.19 271 GLU A C 1
ATOM 2238 O O . GLU A 1 271 ? -2.071 -5.881 -12.742 1.00 87.19 271 GLU A O 1
ATOM 2243 N N . LYS A 1 272 ? -1.543 -6.570 -14.808 1.00 86.00 272 LYS A N 1
ATOM 2244 C CA . LYS A 1 272 ? -0.689 -7.675 -14.361 1.00 86.00 272 LYS A CA 1
ATOM 2245 C C . LYS A 1 272 ? 0.513 -7.186 -13.553 1.00 86.00 272 LYS A C 1
ATOM 2247 O O . LYS A 1 272 ? 0.854 -7.804 -12.545 1.00 86.00 272 LYS A O 1
ATOM 2252 N N . LEU A 1 273 ? 1.167 -6.109 -13.985 1.00 86.69 273 LEU A N 1
ATOM 2253 C CA . LEU A 1 273 ? 2.318 -5.550 -13.276 1.00 86.69 273 LEU A CA 1
ATOM 2254 C C . LEU A 1 273 ? 1.906 -4.932 -11.933 1.00 86.69 273 LEU A C 1
ATOM 2256 O O . LEU A 1 273 ? 2.567 -5.167 -10.924 1.00 86.69 273 LEU A O 1
ATOM 2260 N N . GLU A 1 274 ? 0.796 -4.193 -11.912 1.00 87.94 274 GLU A N 1
ATOM 2261 C CA . GLU A 1 274 ? 0.217 -3.629 -10.690 1.00 87.94 274 GLU A CA 1
ATOM 2262 C C . GLU A 1 274 ? -0.158 -4.738 -9.699 1.00 87.94 274 GLU A C 1
ATOM 2264 O O . GLU A 1 274 ? 0.176 -4.651 -8.518 1.00 87.94 274 GLU A O 1
ATOM 2269 N N . LEU A 1 275 ? -0.758 -5.833 -10.180 1.00 90.38 275 LEU A N 1
ATOM 2270 C CA . LEU A 1 275 ? -1.074 -7.005 -9.362 1.00 90.38 275 LEU A CA 1
ATOM 2271 C C . LEU A 1 275 ? 0.186 -7.662 -8.779 1.00 90.38 275 LEU A C 1
ATOM 2273 O O . LEU A 1 275 ? 0.211 -8.004 -7.599 1.00 90.38 275 LEU A O 1
ATOM 2277 N N . GLN A 1 276 ? 1.252 -7.813 -9.569 1.00 87.62 276 GLN A N 1
ATOM 2278 C CA . GLN A 1 276 ? 2.521 -8.368 -9.083 1.00 87.62 276 GLN A CA 1
ATOM 2279 C C . GLN A 1 276 ? 3.157 -7.491 -7.997 1.00 87.62 276 GLN A C 1
ATOM 2281 O O . GLN A 1 276 ? 3.654 -8.008 -6.994 1.00 87.62 276 GLN A O 1
ATOM 2286 N N . GLN A 1 277 ? 3.126 -6.167 -8.169 1.00 88.38 277 GLN A N 1
ATOM 2287 C CA . GLN A 1 277 ? 3.615 -5.233 -7.154 1.00 88.38 277 GLN A CA 1
ATOM 2288 C C . GLN A 1 277 ? 2.772 -5.292 -5.880 1.00 88.38 277 GLN A C 1
ATOM 2290 O O . GLN A 1 277 ? 3.340 -5.376 -4.791 1.00 88.38 277 GLN A O 1
ATOM 2295 N N . ALA A 1 278 ? 1.443 -5.325 -6.013 1.00 93.19 278 ALA A N 1
ATOM 2296 C CA . ALA A 1 278 ? 0.515 -5.485 -4.898 1.00 93.19 278 ALA A CA 1
ATOM 2297 C C . ALA A 1 278 ? 0.806 -6.768 -4.104 1.00 93.19 278 ALA A C 1
ATOM 2299 O O . ALA A 1 278 ? 0.981 -6.721 -2.889 1.00 93.19 278 ALA A O 1
ATOM 2300 N N . GLN A 1 279 ? 0.951 -7.905 -4.791 1.00 93.62 279 GLN A N 1
ATOM 2301 C CA . GLN A 1 279 ? 1.273 -9.194 -4.170 1.00 93.62 279 GLN A CA 1
ATOM 2302 C C . GLN A 1 279 ? 2.626 -9.170 -3.456 1.00 93.62 279 GLN A C 1
ATOM 2304 O O . GLN A 1 279 ? 2.733 -9.623 -2.317 1.00 93.62 279 GLN A O 1
ATOM 2309 N N . SER A 1 280 ? 3.661 -8.617 -4.096 1.00 90.81 280 SER A N 1
ATOM 2310 C CA . SER A 1 280 ? 4.980 -8.482 -3.473 1.00 90.81 280 SER A CA 1
ATOM 2311 C C . SER A 1 280 ? 4.923 -7.598 -2.226 1.00 90.81 280 SER A C 1
ATOM 2313 O O . SER A 1 280 ? 5.574 -7.902 -1.227 1.00 90.81 280 SER A O 1
ATOM 2315 N N . TYR A 1 281 ? 4.171 -6.499 -2.277 1.00 95.00 281 TYR A N 1
ATOM 2316 C CA . TYR A 1 281 ? 4.010 -5.586 -1.152 1.00 95.00 281 TYR A CA 1
ATOM 2317 C C . TYR A 1 281 ? 3.263 -6.250 0.010 1.00 95.00 281 TYR A C 1
ATOM 2319 O O . TYR A 1 281 ? 3.758 -6.261 1.139 1.00 95.00 281 TYR A O 1
ATOM 2327 N N . LEU A 1 282 ? 2.129 -6.888 -0.281 1.00 96.06 282 LEU A N 1
ATOM 2328 C CA . LEU A 1 282 ? 1.331 -7.628 0.692 1.00 96.06 282 LEU A CA 1
ATOM 2329 C C . LEU A 1 282 ? 2.142 -8.746 1.354 1.00 96.06 282 LEU A C 1
ATOM 2331 O O . LEU A 1 282 ? 2.118 -8.873 2.575 1.00 96.06 282 LEU A O 1
ATOM 2335 N N . LEU A 1 283 ? 2.922 -9.508 0.580 1.00 95.06 283 LEU A N 1
ATOM 2336 C CA . LEU A 1 283 ? 3.797 -10.551 1.118 1.00 95.06 283 LEU A CA 1
ATOM 2337 C C . LEU A 1 283 ? 4.823 -9.970 2.099 1.00 95.06 283 LEU A C 1
ATOM 2339 O O . LEU A 1 283 ? 5.009 -10.510 3.187 1.00 95.06 283 LEU A O 1
ATOM 2343 N N . GLN A 1 284 ? 5.461 -8.847 1.756 1.00 94.94 284 GLN A N 1
ATOM 2344 C CA . GLN A 1 284 ? 6.408 -8.180 2.657 1.00 94.94 284 GLN A CA 1
ATOM 2345 C C . GLN A 1 284 ? 5.738 -7.725 3.958 1.00 94.94 284 GLN A C 1
ATOM 2347 O O . GLN A 1 284 ? 6.323 -7.881 5.034 1.00 94.94 284 GLN A O 1
ATOM 2352 N N . ARG A 1 285 ? 4.515 -7.185 3.878 1.00 96.44 285 ARG A N 1
ATOM 2353 C CA . ARG A 1 285 ? 3.738 -6.774 5.054 1.00 96.44 285 ARG A CA 1
ATOM 2354 C C . ARG A 1 285 ? 3.315 -7.972 5.901 1.00 96.44 285 ARG A C 1
ATOM 2356 O O . ARG A 1 285 ? 3.558 -7.963 7.104 1.00 96.44 285 ARG A O 1
ATOM 2363 N N . LYS A 1 286 ? 2.821 -9.047 5.285 1.00 97.19 286 LYS A N 1
ATOM 2364 C CA . LYS A 1 286 ? 2.481 -10.302 5.969 1.00 97.19 286 LYS A CA 1
ATOM 2365 C C . LYS A 1 286 ? 3.687 -10.898 6.696 1.00 97.19 286 LYS A C 1
ATOM 2367 O O . LYS A 1 286 ? 3.595 -11.212 7.876 1.00 97.19 286 LYS A O 1
ATOM 2372 N N . MET A 1 287 ? 4.857 -10.937 6.054 1.00 95.75 287 MET A N 1
ATOM 2373 C CA . MET A 1 287 ? 6.096 -11.373 6.709 1.00 95.75 287 MET A CA 1
ATOM 2374 C C . MET A 1 287 ? 6.489 -10.482 7.897 1.00 95.75 287 MET A C 1
ATOM 2376 O O . MET A 1 287 ? 7.098 -10.970 8.848 1.00 95.75 287 MET A O 1
ATOM 2380 N N . ALA A 1 288 ? 6.192 -9.180 7.856 1.00 94.19 288 ALA A N 1
ATOM 2381 C CA . ALA A 1 288 ? 6.445 -8.280 8.981 1.00 94.19 288 ALA A CA 1
ATOM 2382 C C . ALA A 1 288 ? 5.498 -8.561 10.159 1.00 94.19 288 ALA A C 1
ATOM 2384 O O . ALA A 1 288 ? 5.958 -8.597 11.300 1.00 94.19 288 ALA A O 1
ATOM 2385 N N . ILE A 1 289 ? 4.219 -8.818 9.873 1.00 96.25 289 ILE A N 1
ATOM 2386 C CA . ILE A 1 289 ? 3.193 -9.200 10.854 1.00 96.25 289 ILE A CA 1
ATOM 2387 C C . ILE A 1 289 ? 3.531 -10.545 11.495 1.00 96.25 289 ILE A C 1
ATOM 2389 O O . ILE A 1 289 ? 3.569 -10.650 12.713 1.00 96.25 289 ILE A O 1
ATOM 2393 N N . ASP A 1 290 ? 3.883 -11.561 10.707 1.00 96.25 290 ASP A N 1
ATOM 2394 C CA . ASP A 1 290 ? 4.152 -12.909 11.228 1.00 96.25 290 ASP A CA 1
ATOM 2395 C C . ASP A 1 290 ? 5.409 -12.984 12.120 1.00 96.25 290 ASP A C 1
ATOM 2397 O O . ASP A 1 290 ? 5.565 -13.897 12.940 1.00 96.25 290 ASP A O 1
ATOM 2401 N N . ARG A 1 291 ? 6.305 -11.996 11.996 1.00 94.44 291 ARG A N 1
ATOM 2402 C CA . ARG A 1 291 ? 7.463 -11.815 12.886 1.00 94.44 291 ARG A CA 1
ATOM 2403 C C . ARG A 1 291 ? 7.101 -11.166 14.221 1.00 94.44 291 ARG A C 1
ATOM 2405 O O . ARG A 1 291 ? 7.888 -11.293 15.159 1.00 94.44 291 ARG A O 1
ATOM 2412 N N . SER A 1 292 ? 5.967 -10.474 14.315 1.00 95.94 292 SER A N 1
ATOM 2413 C CA . SER A 1 292 ? 5.462 -9.951 15.583 1.00 95.94 292 SER A CA 1
ATOM 2414 C C . SER A 1 292 ? 4.992 -11.115 16.460 1.00 95.94 292 SER A C 1
ATOM 2416 O O . SER A 1 292 ? 4.203 -11.934 15.996 1.00 95.94 292 SER A O 1
ATOM 2418 N N . PRO A 1 293 ? 5.427 -11.208 17.729 1.00 95.62 293 PRO A N 1
ATOM 2419 C CA . PRO A 1 293 ? 4.886 -12.197 18.659 1.00 95.62 293 PRO A CA 1
ATOM 2420 C C . PRO A 1 293 ? 3.390 -12.003 18.934 1.00 95.62 293 PRO A C 1
ATOM 2422 O O . PRO A 1 293 ? 2.687 -12.979 19.157 1.00 95.62 293 PRO A O 1
ATOM 2425 N N . VAL A 1 294 ? 2.917 -10.752 18.902 1.00 96.69 294 VAL A N 1
ATOM 2426 C CA . VAL A 1 294 ? 1.539 -10.372 19.253 1.00 96.69 294 VAL A CA 1
ATOM 2427 C C . VAL A 1 294 ? 0.578 -10.619 18.093 1.00 96.69 294 VAL A C 1
ATOM 2429 O O . VAL A 1 294 ? -0.533 -11.090 18.295 1.00 96.69 294 VAL A O 1
ATOM 2432 N N . TYR A 1 295 ? 1.017 -10.319 16.871 1.00 97.00 295 TYR A N 1
ATOM 2433 C CA . TYR A 1 295 ? 0.159 -10.316 15.686 1.00 97.00 295 TYR A CA 1
ATOM 2434 C C . TYR A 1 295 ? 0.406 -11.491 14.738 1.00 97.00 295 TYR A C 1
ATOM 2436 O O . TYR A 1 295 ? -0.088 -11.495 13.609 1.00 97.00 295 TYR A O 1
ATOM 2444 N N . ARG A 1 296 ? 1.189 -12.491 15.153 1.00 96.81 296 ARG A N 1
ATOM 2445 C CA . ARG A 1 296 ? 1.510 -13.637 14.300 1.00 96.81 296 ARG A CA 1
ATOM 2446 C C . ARG A 1 296 ? 0.238 -14.317 13.808 1.00 96.81 296 ARG A C 1
ATOM 2448 O O . ARG A 1 296 ? -0.627 -14.673 14.598 1.00 96.81 296 ARG A O 1
ATOM 2455 N N . GLY A 1 297 ? 0.161 -14.552 12.500 1.00 97.00 297 GLY A N 1
ATOM 2456 C CA . GLY A 1 297 ? -0.990 -15.214 11.899 1.00 97.00 297 GLY A CA 1
ATOM 2457 C C . GLY A 1 297 ? -2.171 -14.287 11.613 1.00 97.00 297 GLY A C 1
ATOM 2458 O O . GLY A 1 297 ? -3.046 -14.707 10.863 1.00 97.00 297 GLY A O 1
ATOM 2459 N N . ALA A 1 298 ? -2.162 -13.031 12.079 1.00 97.94 298 ALA A N 1
ATOM 2460 C CA . ALA A 1 298 ? -3.218 -12.071 11.765 1.00 97.94 298 ALA A CA 1
ATOM 2461 C C . ALA A 1 298 ? -3.391 -11.897 10.246 1.00 97.94 298 ALA A C 1
ATOM 2463 O O . ALA A 1 298 ? -2.420 -11.904 9.475 1.00 97.94 298 ALA A O 1
ATOM 2464 N N . GLU A 1 299 ? -4.642 -11.769 9.816 1.00 98.25 299 GLU A N 1
ATOM 2465 C CA . GLU A 1 299 ? -4.994 -11.498 8.424 1.00 98.25 299 GLU A CA 1
ATOM 2466 C C . GLU A 1 299 ? -4.550 -10.075 8.048 1.00 98.25 299 GLU A C 1
ATOM 2468 O O . GLU A 1 299 ? -4.543 -9.175 8.889 1.00 98.25 299 GLU A O 1
ATOM 2473 N N . ILE A 1 300 ? -4.175 -9.865 6.786 1.00 98.38 300 ILE A N 1
ATOM 2474 C CA . ILE A 1 300 ? -3.917 -8.533 6.236 1.00 98.38 300 ILE A CA 1
ATOM 2475 C C . ILE A 1 300 ? -4.602 -8.379 4.882 1.00 98.38 300 ILE A C 1
ATOM 2477 O O . ILE A 1 300 ? -4.467 -9.233 4.005 1.00 98.38 300 ILE A O 1
ATOM 2481 N N . MET A 1 301 ? -5.288 -7.253 4.716 1.00 98.38 301 MET A N 1
ATOM 2482 C CA . MET A 1 301 ? -5.876 -6.794 3.467 1.00 98.38 301 MET A CA 1
ATOM 2483 C C . MET A 1 301 ? -5.064 -5.638 2.901 1.00 98.38 301 MET A C 1
ATOM 2485 O O . MET A 1 301 ? -4.757 -4.677 3.607 1.00 98.38 301 MET A O 1
ATOM 2489 N N . LEU A 1 302 ? -4.752 -5.722 1.612 1.00 98.25 302 LEU A N 1
ATOM 2490 C CA . LEU A 1 302 ? -4.218 -4.605 0.849 1.00 98.25 302 LEU A CA 1
ATOM 2491 C C . LEU A 1 302 ? -5.363 -3.942 0.091 1.00 98.25 302 LEU A C 1
ATOM 2493 O O . LEU A 1 302 ? -6.009 -4.602 -0.716 1.00 98.25 302 LEU A O 1
ATOM 2497 N N . ILE A 1 303 ? -5.571 -2.657 0.339 1.00 98.25 303 ILE A N 1
ATOM 2498 C CA . ILE A 1 303 ? -6.595 -1.837 -0.299 1.00 98.25 303 ILE A CA 1
ATOM 2499 C C . ILE A 1 303 ? -5.904 -0.843 -1.226 1.00 98.25 303 ILE A C 1
ATOM 2501 O O . ILE A 1 303 ? -5.084 -0.034 -0.792 1.00 98.25 303 ILE A O 1
ATOM 2505 N N . ARG A 1 304 ? -6.196 -0.918 -2.521 1.00 96.94 304 ARG A N 1
ATOM 2506 C CA . ARG A 1 304 ? -5.519 -0.131 -3.562 1.00 96.94 304 ARG A CA 1
ATOM 2507 C C . ARG A 1 304 ? -6.291 1.129 -3.929 1.00 96.94 304 ARG A C 1
ATOM 2509 O O . ARG A 1 304 ? -5.692 2.114 -4.363 1.00 96.94 304 ARG A O 1
ATOM 2516 N N . ASP A 1 305 ? -7.602 1.103 -3.738 1.00 97.62 305 ASP A N 1
ATOM 2517 C CA . ASP A 1 305 ? -8.508 2.181 -4.101 1.00 97.62 305 ASP A CA 1
ATOM 2518 C C . ASP A 1 305 ? -9.756 2.211 -3.189 1.00 97.62 305 ASP A C 1
ATOM 2520 O O . ASP A 1 305 ? -9.952 1.326 -2.348 1.00 97.62 305 ASP A O 1
ATOM 2524 N N . PRO A 1 306 ? -10.594 3.260 -3.289 1.00 98.31 306 PRO A N 1
ATOM 2525 C CA . PRO A 1 306 ? -11.788 3.387 -2.456 1.00 98.31 306 PRO A CA 1
ATOM 2526 C C . PRO A 1 306 ? -12.865 2.329 -2.731 1.00 98.31 306 PRO A C 1
ATOM 2528 O O . PRO A 1 306 ? -13.703 2.089 -1.863 1.00 98.31 306 PRO A O 1
ATOM 2531 N N . GLU A 1 307 ? -12.875 1.708 -3.912 1.00 98.44 307 GLU A N 1
ATOM 2532 C CA . GLU A 1 307 ? -13.840 0.659 -4.245 1.00 98.44 307 GLU A CA 1
ATOM 2533 C C . GLU A 1 307 ? -13.510 -0.619 -3.477 1.00 98.44 307 GLU A C 1
ATOM 2535 O O . GLU A 1 307 ? -14.392 -1.191 -2.841 1.00 98.44 307 GLU A O 1
ATOM 2540 N N . GLU A 1 308 ? -12.232 -0.996 -3.436 1.00 98.25 308 GLU A N 1
ATOM 2541 C CA . GLU A 1 308 ? -11.741 -2.105 -2.617 1.00 98.25 308 GLU A CA 1
ATOM 2542 C C . GLU A 1 308 ? -11.957 -1.862 -1.122 1.00 98.25 308 GLU A C 1
ATOM 2544 O O . GLU A 1 308 ? -12.311 -2.792 -0.394 1.00 98.25 308 GLU A O 1
ATOM 2549 N N . LEU A 1 309 ? -11.794 -0.617 -0.651 1.00 98.56 309 LEU A N 1
ATOM 2550 C CA . LEU A 1 309 ? -12.103 -0.268 0.738 1.00 98.56 309 LEU A CA 1
ATOM 2551 C C . LEU A 1 309 ? -13.566 -0.593 1.050 1.00 98.56 309 LEU A C 1
ATOM 2553 O O . LEU A 1 309 ? -13.864 -1.214 2.072 1.00 98.56 309 LEU A O 1
ATOM 2557 N N . TYR A 1 310 ? -14.477 -0.187 0.165 1.00 98.69 310 TYR A N 1
ATOM 2558 C CA . TYR A 1 310 ? -15.894 -0.469 0.328 1.00 98.69 310 TYR A CA 1
ATOM 2559 C C . TYR A 1 310 ? -16.161 -1.977 0.309 1.00 98.69 310 TYR A C 1
ATOM 2561 O O . TYR A 1 310 ? -16.708 -2.520 1.270 1.00 98.69 310 TYR A O 1
ATOM 2569 N N . ASP A 1 311 ? -15.722 -2.657 -0.751 1.00 98.50 311 ASP A N 1
ATOM 2570 C CA . ASP A 1 311 ? -16.069 -4.051 -1.018 1.00 98.50 311 ASP A CA 1
ATOM 2571 C C . ASP A 1 311 ? -15.465 -5.031 -0.003 1.00 98.50 311 ASP A C 1
ATOM 2573 O O . ASP A 1 311 ? -16.109 -6.023 0.345 1.00 98.50 311 ASP A O 1
ATOM 2577 N N . HIS A 1 312 ? -14.257 -4.759 0.503 1.00 98.38 312 HIS A N 1
ATOM 2578 C CA . HIS A 1 312 ? -13.529 -5.692 1.369 1.00 98.38 312 HIS A CA 1
ATOM 2579 C C . HIS A 1 312 ? -13.533 -5.317 2.849 1.00 98.38 312 HIS A C 1
ATOM 2581 O O . HIS A 1 312 ? -13.461 -6.210 3.695 1.00 98.38 312 HIS A O 1
ATOM 2587 N N . VAL A 1 313 ? -13.636 -4.027 3.180 1.00 98.44 313 VAL A N 1
ATOM 2588 C CA . VAL A 1 313 ? -13.541 -3.553 4.569 1.00 98.44 313 VAL A CA 1
ATOM 2589 C C . VAL A 1 313 ? -14.902 -3.092 5.064 1.00 98.44 313 VAL A C 1
ATOM 2591 O O . VAL A 1 313 ? -15.406 -3.623 6.051 1.00 98.44 313 VAL A O 1
ATOM 2594 N N . ILE A 1 314 ? -15.537 -2.148 4.369 1.00 98.50 314 ILE A N 1
ATOM 2595 C CA . ILE A 1 314 ? -16.798 -1.556 4.831 1.00 98.50 314 ILE A CA 1
ATOM 2596 C C . ILE A 1 314 ? -17.935 -2.573 4.775 1.00 98.50 314 ILE A C 1
ATOM 2598 O O . ILE A 1 314 ? -18.644 -2.729 5.765 1.00 98.50 314 ILE A O 1
ATOM 2602 N N . LYS A 1 315 ? -18.062 -3.342 3.687 1.00 98.25 315 LYS A N 1
ATOM 2603 C CA . LYS A 1 315 ? -19.068 -4.411 3.600 1.00 98.25 315 LYS A CA 1
ATOM 2604 C C . LYS A 1 315 ? -18.846 -5.532 4.616 1.00 98.25 315 LYS A C 1
ATOM 2606 O O . LYS A 1 315 ? -19.812 -6.163 5.033 1.00 98.25 315 LYS A O 1
ATOM 2611 N N . ARG A 1 316 ? -17.588 -5.797 4.994 1.00 98.25 316 ARG A N 1
ATOM 2612 C CA . ARG A 1 316 ? -17.219 -6.896 5.902 1.00 98.25 316 ARG A CA 1
ATOM 2613 C C . ARG A 1 316 ? -17.362 -6.523 7.376 1.00 98.25 316 ARG A C 1
ATOM 2615 O O . ARG A 1 316 ? -17.816 -7.345 8.165 1.00 98.25 316 ARG A O 1
ATOM 2622 N N . PHE A 1 317 ? -16.931 -5.326 7.765 1.00 98.38 317 PHE A N 1
ATOM 2623 C CA . PHE A 1 317 ? -16.855 -4.920 9.173 1.00 98.38 317 PHE A CA 1
ATOM 2624 C C . PHE A 1 317 ? -17.879 -3.851 9.559 1.00 98.38 317 PHE A C 1
ATOM 2626 O O . PHE A 1 317 ? -18.142 -3.675 10.751 1.00 98.38 317 PHE A O 1
ATOM 2633 N N . GLY A 1 318 ? -18.427 -3.135 8.578 1.00 97.44 318 GLY A N 1
ATOM 2634 C CA . GLY A 1 318 ? -19.350 -2.034 8.796 1.00 97.44 318 GLY A CA 1
ATOM 2635 C C . GLY A 1 318 ? -20.768 -2.478 9.139 1.00 97.44 318 GLY A C 1
ATOM 2636 O O . GLY A 1 318 ? -21.218 -3.554 8.751 1.00 97.44 318 GLY A O 1
ATOM 2637 N N . CYS A 1 319 ? -21.486 -1.601 9.833 1.00 94.06 319 CYS A N 1
ATOM 2638 C CA . CYS A 1 319 ? -22.919 -1.710 10.083 1.00 94.06 319 CYS A CA 1
ATOM 2639 C C . CYS A 1 319 ? -23.615 -0.557 9.352 1.00 94.06 319 CYS A C 1
ATOM 2641 O O . CYS A 1 319 ? -23.149 0.580 9.424 1.00 94.06 319 CYS A O 1
ATOM 2643 N N . SER A 1 320 ? -24.724 -0.829 8.660 1.00 93.69 320 SER A N 1
ATOM 2644 C CA . SER A 1 320 ? -25.521 0.208 7.979 1.00 93.69 320 SER A CA 1
ATOM 2645 C C . SER A 1 320 ? -24.713 1.078 6.999 1.00 93.69 320 SER A C 1
ATOM 2647 O O . SER A 1 320 ? -24.853 2.302 6.967 1.00 93.69 320 SER A O 1
ATOM 2649 N N . TYR A 1 321 ? -23.833 0.456 6.211 1.00 96.19 321 TYR A N 1
ATOM 2650 C CA . TYR A 1 321 ? -23.087 1.153 5.164 1.00 96.19 321 TYR A CA 1
ATOM 2651 C C . TYR A 1 321 ? -24.014 1.564 4.000 1.00 96.19 321 TYR A C 1
ATOM 2653 O O . TYR A 1 321 ? -24.987 0.863 3.718 1.00 96.19 321 TYR A O 1
ATOM 2661 N N . PRO A 1 322 ? -23.746 2.694 3.318 1.00 98.12 322 PRO A N 1
ATOM 2662 C CA . PRO A 1 322 ? -24.594 3.187 2.233 1.00 98.12 322 PRO A CA 1
ATOM 2663 C C . PRO A 1 322 ? -24.369 2.377 0.949 1.00 98.12 322 PRO A C 1
ATOM 2665 O O . PRO A 1 322 ? -23.500 1.503 0.910 1.00 98.12 322 PRO A O 1
ATOM 2668 N N . ALA A 1 323 ? -25.095 2.699 -0.125 1.00 98.31 323 ALA A N 1
ATOM 2669 C CA . ALA A 1 323 ? -24.766 2.203 -1.461 1.00 98.31 323 ALA A CA 1
ATOM 2670 C C . ALA A 1 323 ? -23.323 2.582 -1.855 1.00 98.31 323 ALA A C 1
ATOM 2672 O O . ALA A 1 323 ? -22.761 3.568 -1.362 1.00 98.31 323 ALA A O 1
ATOM 2673 N N . LYS A 1 324 ? -22.706 1.789 -2.740 1.00 98.50 324 LYS A N 1
ATOM 2674 C CA . LYS A 1 324 ? -21.297 1.962 -3.130 1.00 98.50 324 LYS A CA 1
ATOM 2675 C C . LYS A 1 324 ? -21.053 3.349 -3.724 1.00 98.50 324 LYS A C 1
ATOM 2677 O O . LYS A 1 324 ? -20.073 4.006 -3.385 1.00 98.50 324 LYS A O 1
ATOM 2682 N N . GLU A 1 325 ? -21.966 3.831 -4.555 1.00 98.44 325 GLU A N 1
ATOM 2683 C CA . GLU A 1 325 ? -21.892 5.137 -5.210 1.00 98.44 325 GLU A CA 1
ATOM 2684 C C . GLU A 1 325 ? -21.870 6.278 -4.183 1.00 98.44 325 GLU A C 1
ATOM 2686 O O . GLU A 1 325 ? -21.017 7.168 -4.256 1.00 98.44 325 GLU A O 1
ATOM 2691 N N . ASP A 1 326 ? -22.751 6.216 -3.182 1.00 98.44 326 ASP A N 1
ATOM 2692 C CA . ASP A 1 326 ? -22.823 7.200 -2.099 1.00 98.44 326 ASP A CA 1
ATOM 2693 C C . ASP A 1 326 ? -21.556 7.182 -1.242 1.00 98.44 326 ASP A C 1
ATOM 2695 O O . ASP A 1 326 ? -21.014 8.238 -0.897 1.00 98.44 326 ASP A O 1
ATOM 2699 N N . PHE A 1 327 ? -21.030 5.987 -0.953 1.00 98.56 327 PHE A N 1
ATOM 2700 C CA . PHE A 1 327 ? -19.761 5.833 -0.250 1.00 98.56 327 PHE A CA 1
ATOM 2701 C C . PHE A 1 327 ? -18.605 6.509 -1.001 1.00 98.56 327 PHE A C 1
ATOM 2703 O O . PHE A 1 327 ? -17.838 7.266 -0.405 1.00 98.56 327 PHE A O 1
ATOM 2710 N N . LEU A 1 328 ? -18.482 6.283 -2.313 1.00 98.50 328 LEU A N 1
ATOM 2711 C CA . LEU A 1 328 ? -17.409 6.861 -3.134 1.00 98.50 328 LEU A CA 1
ATOM 2712 C C . LEU A 1 328 ? -17.513 8.392 -3.232 1.00 98.50 328 LEU A C 1
ATOM 2714 O O . LEU A 1 328 ? -16.496 9.105 -3.198 1.00 98.50 328 LEU A O 1
ATOM 2718 N N . GLN A 1 329 ? -18.739 8.920 -3.308 1.00 98.31 329 GLN A N 1
ATOM 2719 C CA . GLN A 1 329 ? -18.979 10.360 -3.228 1.00 98.31 329 GLN A CA 1
ATOM 2720 C C . GLN A 1 329 ? -18.552 10.918 -1.870 1.00 98.31 329 GLN A C 1
ATOM 2722 O O . GLN A 1 329 ? -17.900 11.967 -1.805 1.00 98.31 329 GLN A O 1
ATOM 2727 N N . GLU A 1 330 ? -18.891 10.231 -0.780 1.00 98.25 330 GLU A N 1
ATOM 2728 C CA . GLU A 1 330 ? -18.505 10.651 0.561 1.00 98.25 330 GLU A CA 1
ATOM 2729 C C . GLU A 1 330 ? -16.987 10.592 0.764 1.00 98.25 330 GLU A C 1
ATOM 2731 O O . GLU A 1 330 ? -16.404 11.568 1.241 1.00 98.25 330 GLU A O 1
ATOM 2736 N N . PHE A 1 331 ? -16.325 9.530 0.303 1.00 98.25 331 PHE A N 1
ATOM 2737 C CA . PHE A 1 331 ? -14.866 9.398 0.317 1.00 98.25 331 PHE A CA 1
ATOM 2738 C C . PHE A 1 331 ? -14.195 10.607 -0.339 1.00 98.25 331 PHE A C 1
ATOM 2740 O O . PHE A 1 331 ? -13.299 11.239 0.229 1.00 98.25 331 PHE A O 1
ATOM 2747 N N . SER A 1 332 ? -14.691 11.002 -1.512 1.00 97.88 332 SER A N 1
ATOM 2748 C CA . SER A 1 332 ? -14.202 12.176 -2.237 1.00 97.88 332 SER A CA 1
ATOM 2749 C C . SER A 1 332 ? -14.439 13.486 -1.477 1.00 97.88 332 SER A C 1
ATOM 2751 O O . SER A 1 332 ? -13.577 14.370 -1.491 1.00 97.88 332 SER A O 1
ATOM 2753 N N . LYS A 1 333 ? -15.581 13.630 -0.789 1.00 97.50 333 LYS A N 1
ATOM 2754 C CA . LYS A 1 333 ? -15.887 14.798 0.057 1.00 97.50 333 LYS A CA 1
ATOM 2755 C C . LYS A 1 333 ? -14.962 14.863 1.275 1.00 97.50 333 LYS A C 1
ATOM 2757 O O . LYS A 1 333 ? -14.446 15.938 1.573 1.00 97.50 333 LYS A O 1
ATOM 2762 N N . VAL A 1 334 ? -14.718 13.742 1.956 1.00 96.44 334 VAL A N 1
ATOM 2763 C CA . VAL A 1 334 ? -13.817 13.674 3.119 1.00 96.44 334 VAL A CA 1
ATOM 2764 C C . VAL A 1 334 ? -12.391 14.030 2.715 1.00 96.44 334 VAL A C 1
ATOM 2766 O O . VAL A 1 334 ? -11.786 14.899 3.338 1.00 96.44 334 VAL A O 1
ATOM 2769 N N . LYS A 1 335 ? -11.889 13.465 1.611 1.00 96.25 335 LYS A N 1
ATOM 2770 C CA . LYS A 1 335 ? -10.547 13.753 1.084 1.00 96.25 335 LYS A CA 1
ATOM 2771 C C . LYS A 1 335 ? -10.294 15.255 0.872 1.00 96.25 335 LYS A C 1
ATOM 2773 O O . LYS A 1 335 ? -9.183 15.721 1.096 1.00 96.25 335 LYS A O 1
ATOM 2778 N N . LYS A 1 336 ? -11.319 16.021 0.471 1.00 95.12 336 LYS A N 1
ATOM 2779 C CA . LYS A 1 336 ? -11.248 17.487 0.293 1.00 95.12 336 LYS A CA 1
ATOM 2780 C C . LYS A 1 336 ? -11.252 18.274 1.610 1.00 95.12 336 LYS A C 1
ATOM 2782 O O . LYS A 1 336 ? -10.793 19.411 1.626 1.00 95.12 336 LYS A O 1
ATOM 2787 N N . LYS A 1 337 ? -11.787 17.704 2.694 1.00 94.00 337 LYS A N 1
ATOM 2788 C CA . LYS A 1 337 ? -11.853 18.343 4.022 1.00 94.00 337 LYS A CA 1
ATOM 2789 C C . LYS A 1 337 ? -10.557 18.190 4.821 1.00 94.00 337 LYS A C 1
ATOM 2791 O O . LYS A 1 337 ? -10.321 18.972 5.740 1.00 94.00 337 LYS A O 1
ATOM 2796 N N . VAL A 1 338 ? -9.741 17.187 4.501 1.00 92.38 338 VAL A N 1
ATOM 2797 C CA . VAL A 1 338 ? -8.461 16.939 5.171 1.00 92.38 338 VAL A CA 1
ATOM 2798 C C . VAL A 1 338 ? -7.478 18.058 4.822 1.00 92.38 338 VAL A C 1
ATOM 2800 O O . VAL A 1 338 ? -7.240 18.356 3.651 1.00 92.38 338 VAL A O 1
ATOM 2803 N N . LYS A 1 339 ? -6.905 18.692 5.850 1.00 88.31 339 LYS A N 1
ATOM 2804 C CA . LYS A 1 339 ? -5.974 19.811 5.683 1.00 88.31 339 LYS A CA 1
ATOM 2805 C C . LYS A 1 339 ? -4.543 19.292 5.605 1.00 88.31 339 LYS A C 1
ATOM 2807 O O . LYS A 1 339 ? -4.174 18.317 6.257 1.00 88.31 339 LYS A O 1
ATOM 2812 N N . LYS A 1 340 ? -3.719 19.963 4.804 1.00 87.94 340 LYS A N 1
ATOM 2813 C CA . LYS A 1 340 ? -2.274 19.734 4.800 1.00 87.94 340 LYS A CA 1
ATOM 2814 C C . LYS A 1 340 ? -1.697 20.261 6.116 1.00 87.94 340 LYS A C 1
ATOM 2816 O O . LYS A 1 340 ? -1.971 21.405 6.472 1.00 87.94 340 LYS A O 1
ATOM 2821 N N . SER A 1 341 ? -0.925 19.441 6.820 1.00 82.19 341 SER A N 1
ATOM 2822 C CA . SER A 1 341 ? -0.179 19.877 8.001 1.00 82.19 341 SER A CA 1
ATOM 2823 C C . SER A 1 341 ? 0.924 20.835 7.554 1.00 82.19 341 SER A C 1
ATOM 2825 O O . SER A 1 341 ? 1.655 20.519 6.608 1.00 82.19 341 SER A O 1
ATOM 2827 N N . GLY A 1 342 ? 0.958 22.015 8.179 1.00 67.19 342 GLY A N 1
ATOM 2828 C CA . GLY A 1 342 ? 1.939 23.074 7.923 1.00 67.19 342 GLY A CA 1
ATOM 2829 C C . GLY A 1 342 ? 3.361 22.661 8.256 1.00 67.19 342 GLY A C 1
ATOM 2830 O O . GLY A 1 342 ? 3.524 21.864 9.208 1.00 67.19 342 GLY A O 1
#